Protein AF-A0A3D1BMI8-F1 (afdb_monomer_lite)

Radius of gyration: 27.5 Å; chains: 1; bounding box: 56×38×72 Å

Sequence (243 aa):
MKINVIKISELRNNAMHLVIPFVPPDIMGLFQAGVINYTKKLQEWFNLSLSDRVTPGMMALTYDIDPSELSLENPRISKRLPTETIKWIKEFQKDINATKTQLRQGETSQFHIPITFNLAFVRNPKKADIVLSAGGEAAESGIIIEVPKDPDKTHPNRQKEVIERFNKRMEGKVSINPYDCLVIKKIYKVDKRAEWFYQSKIAGHSPQYSDEYIDWLVQQASKNNKFFNKARRKYKEAQSGQK

Secondary structure (DSSP, 8-state):
-HHHHHHHHHHHHHHHHHT--S--HHHHHHHHHHHHHHHHHHHHHH---GGGTS-HHHHS---SS-GGGGSTTSHHHHTTS-HHHHHHHHHHHHHHHHHHHHS-HHHHHHH-----------SSGGG-SS----S-SS------------HHHHS-EEHHHHHHHHHHHTTTSS---HHHHHHHHHHHTGGG-TTTEE--SSTTPPPEE-HHHHHHHHHHHHH-TTHHHHHHHHHHHHHHTT-

pLDDT: mean 74.22, std 18.91, range [25.64, 93.44]

Structure (mmCIF, N/CA/C/O backbone):
data_AF-A0A3D1BMI8-F1
#
_entry.id   AF-A0A3D1BMI8-F1
#
loop_
_atom_site.group_PDB
_atom_site.id
_atom_site.type_symbol
_atom_site.label_atom_id
_atom_site.label_alt_id
_atom_site.label_comp_id
_atom_site.label_asym_id
_atom_site.label_entity_id
_atom_site.label_seq_id
_atom_site.pdbx_PDB_ins_code
_atom_site.Cartn_x
_atom_site.Cartn_y
_atom_site.Cartn_z
_atom_site.occupancy
_atom_site.B_iso_or_equiv
_atom_site.auth_seq_id
_atom_site.auth_comp_id
_atom_site.auth_asym_id
_atom_site.auth_atom_id
_atom_site.pdbx_PDB_model_num
ATOM 1 N N . MET A 1 1 ? -1.716 3.292 -27.885 1.00 68.06 1 MET A N 1
ATOM 2 C CA . MET A 1 1 ? -1.447 1.844 -27.677 1.00 68.06 1 MET A CA 1
ATOM 3 C C . MET A 1 1 ? -0.269 1.283 -28.497 1.00 68.06 1 MET A C 1
ATOM 5 O O . MET A 1 1 ? 0.632 0.719 -27.898 1.00 68.06 1 MET A O 1
ATOM 9 N N . LYS A 1 2 ? -0.214 1.432 -29.837 1.00 85.62 2 LYS A N 1
ATOM 10 C CA . LYS A 1 2 ? 0.860 0.847 -30.689 1.00 85.62 2 LYS A CA 1
ATOM 11 C C . LYS A 1 2 ? 2.288 1.206 -30.239 1.00 85.62 2 LYS A C 1
ATOM 13 O O . LYS A 1 2 ? 3.155 0.342 -30.197 1.00 85.62 2 LYS A O 1
ATOM 18 N N . ILE A 1 3 ? 2.506 2.464 -29.858 1.00 88.00 3 ILE A N 1
ATOM 19 C CA . ILE A 1 3 ? 3.815 2.975 -29.420 1.00 88.00 3 ILE A CA 1
ATOM 20 C C . ILE A 1 3 ? 4.290 2.280 -28.130 1.00 88.00 3 ILE A C 1
ATOM 22 O O . ILE A 1 3 ? 5.467 1.960 -28.012 1.00 88.00 3 ILE A O 1
ATOM 26 N N . ASN A 1 4 ? 3.376 1.971 -27.200 1.00 91.00 4 ASN A N 1
ATOM 27 C CA . ASN A 1 4 ? 3.696 1.250 -25.963 1.00 91.00 4 ASN A CA 1
ATOM 28 C C . ASN A 1 4 ? 4.273 -0.143 -26.258 1.00 91.00 4 ASN A C 1
ATOM 30 O O . ASN A 1 4 ? 5.359 -0.470 -25.791 1.00 91.00 4 ASN A O 1
ATOM 34 N N . VAL A 1 5 ? 3.594 -0.923 -27.104 1.00 90.38 5 VAL A N 1
ATOM 35 C CA . VAL A 1 5 ? 4.033 -2.276 -27.487 1.00 90.38 5 VAL A CA 1
ATOM 36 C C . VAL A 1 5 ? 5.390 -2.247 -28.193 1.00 90.38 5 VAL A C 1
ATOM 38 O O . VAL A 1 5 ? 6.248 -3.080 -27.908 1.00 90.38 5 VAL A O 1
ATOM 41 N N . ILE A 1 6 ? 5.611 -1.266 -29.075 1.00 92.56 6 ILE A N 1
ATOM 42 C CA . ILE A 1 6 ? 6.898 -1.086 -29.764 1.00 92.56 6 ILE A CA 1
ATOM 43 C C . ILE A 1 6 ? 8.017 -0.823 -28.752 1.00 92.56 6 ILE A C 1
ATOM 45 O O . ILE A 1 6 ? 9.045 -1.493 -28.811 1.00 92.56 6 ILE A O 1
ATOM 49 N N . LYS A 1 7 ? 7.809 0.085 -27.791 1.00 91.44 7 LYS A N 1
ATOM 50 C CA . LYS A 1 7 ? 8.825 0.418 -26.782 1.00 91.44 7 LYS A CA 1
ATOM 51 C C . LYS A 1 7 ? 9.102 -0.727 -25.810 1.00 91.44 7 LYS A C 1
ATOM 53 O O . LYS A 1 7 ? 10.259 -0.978 -25.486 1.00 91.44 7 LYS A O 1
ATOM 58 N N . ILE A 1 8 ? 8.080 -1.485 -25.414 1.00 90.56 8 ILE A N 1
ATOM 59 C CA . ILE A 1 8 ? 8.267 -2.711 -24.621 1.00 90.56 8 ILE A CA 1
ATOM 60 C C . ILE A 1 8 ? 9.065 -3.757 -25.417 1.00 90.56 8 ILE A C 1
ATOM 62 O O . ILE A 1 8 ? 9.955 -4.404 -24.868 1.00 90.56 8 ILE A O 1
ATOM 66 N N . SER A 1 9 ? 8.790 -3.913 -26.716 1.00 90.69 9 SER A N 1
ATOM 67 C CA . SER A 1 9 ? 9.538 -4.840 -27.575 1.00 90.69 9 SER A CA 1
ATOM 68 C C . SER A 1 9 ? 10.996 -4.412 -27.765 1.00 90.69 9 SER A C 1
ATOM 70 O O . SER A 1 9 ? 11.881 -5.266 -27.763 1.00 90.69 9 SER A O 1
ATOM 72 N N . GLU A 1 10 ? 11.252 -3.114 -27.932 1.00 91.38 10 GLU A N 1
ATOM 73 C CA . GLU A 1 10 ? 12.599 -2.542 -28.023 1.00 91.38 10 GLU A CA 1
ATOM 74 C C . GLU A 1 10 ? 13.396 -2.821 -26.744 1.00 91.38 10 GLU A C 1
ATOM 76 O O . GLU A 1 10 ? 14.512 -3.339 -26.811 1.00 91.38 10 GLU A O 1
ATOM 81 N N . LEU A 1 11 ? 12.793 -2.571 -25.580 1.00 90.25 11 LEU A N 1
ATOM 82 C CA . LEU A 1 11 ? 13.388 -2.895 -24.289 1.00 90.25 11 LEU A CA 1
ATOM 83 C C . LEU A 1 11 ? 13.681 -4.386 -24.148 1.00 90.25 11 LEU A C 1
ATOM 85 O O . LEU A 1 11 ? 14.787 -4.743 -23.765 1.00 90.25 11 LEU A O 1
ATOM 89 N N . ARG A 1 12 ? 12.724 -5.263 -24.472 1.00 89.25 12 ARG A N 1
ATOM 90 C CA . ARG A 1 12 ? 12.906 -6.720 -24.379 1.00 89.25 12 ARG A CA 1
ATOM 91 C C . ARG A 1 12 ? 14.101 -7.190 -25.207 1.00 89.25 12 ARG A C 1
ATOM 93 O O . ARG A 1 12 ? 14.908 -7.977 -24.722 1.00 89.25 12 ARG A O 1
ATOM 100 N N . ASN A 1 13 ? 14.205 -6.718 -26.449 1.00 88.19 13 ASN A N 1
ATOM 101 C CA . ASN A 1 13 ? 15.287 -7.112 -27.346 1.00 88.19 13 ASN A CA 1
ATOM 102 C C . ASN A 1 13 ? 16.645 -6.648 -26.791 1.00 88.19 13 ASN A C 1
ATOM 104 O O . ASN A 1 13 ? 17.577 -7.442 -26.707 1.00 88.19 13 ASN A O 1
ATOM 108 N N . ASN A 1 14 ? 16.741 -5.397 -26.333 1.00 86.38 14 ASN A N 1
ATOM 109 C CA . ASN A 1 14 ? 17.985 -4.852 -25.787 1.00 86.38 14 ASN A CA 1
ATOM 110 C C . ASN A 1 14 ? 18.333 -5.405 -24.397 1.00 86.38 14 ASN A C 1
ATOM 112 O O . ASN A 1 14 ? 19.510 -5.550 -24.088 1.00 86.38 14 ASN A O 1
ATOM 116 N N . ALA A 1 15 ? 17.351 -5.780 -23.574 1.00 83.56 15 ALA A N 1
ATOM 117 C CA . ALA A 1 15 ? 17.580 -6.337 -22.241 1.00 83.56 15 ALA A CA 1
ATOM 118 C C . ALA A 1 15 ? 18.348 -7.664 -22.274 1.00 83.56 15 ALA A C 1
ATOM 120 O O . ALA A 1 15 ? 19.160 -7.906 -21.383 1.00 83.56 15 ALA A O 1
ATOM 121 N N . MET A 1 16 ? 18.143 -8.490 -23.310 1.00 77.12 16 MET A N 1
ATOM 122 C CA . MET A 1 16 ? 18.922 -9.718 -23.502 1.00 77.12 16 MET A CA 1
ATOM 123 C C . MET A 1 16 ? 20.377 -9.425 -23.875 1.00 77.12 16 MET A C 1
ATOM 125 O O . MET A 1 16 ? 21.283 -10.066 -23.353 1.00 77.12 16 MET A O 1
ATOM 129 N N . HIS A 1 17 ? 20.608 -8.447 -24.755 1.00 82.38 17 HIS A N 1
ATOM 130 C CA . HIS A 1 17 ? 21.954 -8.085 -25.206 1.00 82.38 17 HIS A CA 1
ATOM 131 C C . HIS A 1 17 ? 22.753 -7.321 -24.141 1.00 82.38 17 HIS A C 1
ATOM 133 O O . HIS A 1 17 ? 23.956 -7.523 -24.011 1.00 82.38 17 HIS A O 1
ATOM 139 N N . LEU A 1 18 ? 22.084 -6.463 -23.369 1.00 83.62 18 LEU A N 1
ATOM 140 C CA . LEU A 1 18 ? 22.692 -5.580 -22.368 1.00 83.62 18 LEU A CA 1
ATOM 141 C C . LEU A 1 18 ? 22.637 -6.137 -20.939 1.00 83.62 18 LEU A C 1
ATOM 143 O O . LEU A 1 18 ? 23.094 -5.462 -20.013 1.00 83.62 18 LEU A O 1
ATOM 147 N N . VAL A 1 19 ? 22.064 -7.335 -20.763 1.00 77.81 19 VAL A N 1
ATOM 148 C CA . VAL A 1 19 ? 21.902 -8.047 -19.484 1.00 77.81 19 VAL A CA 1
ATOM 149 C C . VAL A 1 19 ? 21.343 -7.118 -18.404 1.00 77.81 19 VAL A C 1
ATOM 151 O O . VAL A 1 19 ? 21.959 -6.876 -17.369 1.00 77.81 19 VAL A O 1
ATOM 154 N N . ILE A 1 20 ? 20.174 -6.538 -18.679 1.00 80.00 20 ILE A N 1
ATOM 155 C CA . ILE A 1 20 ? 19.494 -5.622 -17.757 1.00 80.00 20 ILE A CA 1
ATOM 156 C C . ILE A 1 20 ? 18.839 -6.461 -16.641 1.00 80.00 20 ILE A C 1
ATOM 158 O O . ILE A 1 20 ? 17.860 -7.154 -16.918 1.00 80.00 20 ILE A O 1
ATOM 162 N N . PRO A 1 21 ? 19.335 -6.426 -15.386 1.00 74.56 21 PRO A N 1
ATOM 163 C CA . PRO A 1 21 ? 18.879 -7.337 -14.336 1.00 74.56 21 PRO A CA 1
ATOM 164 C C . PRO A 1 21 ? 17.631 -6.836 -13.594 1.00 74.56 21 PRO A C 1
ATOM 166 O O . PRO A 1 21 ? 17.055 -7.570 -12.797 1.00 74.56 21 PRO A O 1
ATOM 169 N N . PHE A 1 22 ? 17.218 -5.588 -13.824 1.00 77.62 22 PHE A N 1
ATOM 170 C CA . PHE A 1 22 ? 16.036 -4.977 -13.220 1.00 77.62 22 PHE A CA 1
ATOM 171 C C . PHE A 1 22 ? 15.449 -3.915 -14.152 1.00 77.62 22 PHE A C 1
ATOM 173 O O . PHE A 1 22 ? 16.136 -3.381 -15.020 1.00 77.62 22 PHE A O 1
ATOM 180 N N . VAL A 1 23 ? 14.183 -3.562 -13.941 1.00 78.06 23 VAL A N 1
ATOM 181 C CA . VAL A 1 23 ? 13.500 -2.520 -14.714 1.00 78.06 23 VAL A CA 1
ATOM 182 C C . VAL A 1 23 ? 13.437 -1.232 -13.883 1.00 78.06 23 VAL A C 1
ATOM 184 O O . VAL A 1 23 ? 12.866 -1.262 -12.799 1.00 78.06 23 VAL A O 1
ATOM 187 N N . PRO A 1 24 ? 14.000 -0.104 -14.351 1.00 79.50 24 PRO A N 1
ATOM 188 C CA . PRO A 1 24 ? 13.854 1.196 -13.695 1.00 79.50 24 PRO A CA 1
ATOM 189 C C . PRO A 1 24 ? 12.390 1.665 -13.574 1.00 79.50 24 PRO A C 1
ATOM 191 O O . PRO A 1 24 ? 11.593 1.376 -14.472 1.00 79.50 24 PRO A O 1
ATOM 194 N N . PRO A 1 25 ? 12.034 2.471 -12.555 1.00 74.06 25 PRO A N 1
ATOM 195 C CA . PRO A 1 25 ? 10.649 2.898 -12.298 1.00 74.06 25 PRO A CA 1
ATOM 196 C C . PRO A 1 25 ? 9.929 3.549 -13.486 1.00 74.06 25 PRO A C 1
ATOM 198 O O . PRO A 1 25 ? 8.790 3.200 -13.789 1.00 74.06 25 PRO A O 1
ATOM 201 N N . ASP A 1 26 ? 10.602 4.442 -14.219 1.00 72.25 26 ASP A N 1
ATOM 202 C CA . ASP A 1 26 ? 10.022 5.116 -15.396 1.00 72.25 26 ASP A CA 1
ATOM 203 C C . ASP A 1 26 ? 9.637 4.142 -16.515 1.00 72.25 26 ASP A C 1
ATOM 205 O O . ASP A 1 26 ? 8.734 4.396 -17.313 1.00 72.25 26 ASP A O 1
ATOM 209 N N . ILE A 1 27 ? 10.349 3.021 -16.588 1.00 83.81 27 ILE A N 1
ATOM 210 C CA . ILE A 1 27 ? 10.133 1.981 -17.586 1.00 83.81 27 ILE A CA 1
ATOM 211 C C . ILE A 1 27 ? 9.013 1.044 -17.124 1.00 83.81 27 ILE A C 1
ATOM 213 O O . ILE A 1 27 ? 8.222 0.581 -17.947 1.00 83.81 27 ILE A O 1
ATOM 217 N N . MET A 1 28 ? 8.869 0.821 -15.813 1.00 80.06 28 MET A N 1
ATOM 218 C CA . MET A 1 28 ? 7.760 0.041 -15.253 1.00 80.06 28 MET A CA 1
ATOM 219 C C . MET A 1 28 ? 6.392 0.618 -15.645 1.00 80.06 28 MET A C 1
ATOM 221 O O . MET A 1 28 ? 5.463 -0.135 -15.941 1.00 80.06 28 MET A O 1
ATOM 225 N N . GLY A 1 29 ? 6.274 1.947 -15.746 1.00 78.75 29 GLY A N 1
ATOM 226 C CA . GLY A 1 29 ? 5.035 2.595 -16.178 1.00 78.75 29 GLY A CA 1
ATOM 227 C C . GLY A 1 29 ? 4.592 2.237 -17.605 1.00 78.75 29 GLY A C 1
ATOM 228 O O . GLY A 1 29 ? 3.396 2.269 -17.912 1.00 78.75 29 GLY A O 1
ATOM 229 N N . LEU A 1 30 ? 5.522 1.830 -18.480 1.00 86.25 30 LEU A N 1
ATOM 230 C CA . LEU A 1 30 ? 5.183 1.278 -19.797 1.00 86.25 30 LEU A CA 1
ATOM 231 C C . LEU A 1 30 ? 4.520 -0.093 -19.665 1.00 86.25 30 LEU A C 1
ATOM 233 O O . LEU A 1 30 ? 3.502 -0.347 -20.307 1.00 86.25 30 LEU A O 1
ATOM 237 N N . PHE A 1 31 ? 5.075 -0.971 -18.833 1.00 87.19 31 PHE A N 1
ATOM 238 C CA . PHE A 1 31 ? 4.532 -2.310 -18.620 1.00 87.19 31 PHE A CA 1
ATOM 239 C C . PHE A 1 31 ? 3.146 -2.260 -17.971 1.00 87.19 31 PHE A C 1
ATOM 241 O O . PHE A 1 31 ? 2.238 -2.946 -18.438 1.00 87.19 31 PHE A O 1
ATOM 248 N N . GLN A 1 32 ? 2.949 -1.378 -16.985 1.00 78.00 32 GLN A N 1
ATOM 249 C CA . GLN A 1 32 ? 1.640 -1.147 -16.367 1.00 78.00 32 GLN A CA 1
ATOM 250 C C . GLN A 1 32 ? 0.594 -0.704 -17.404 1.00 78.00 32 GLN A C 1
ATOM 252 O O . GLN A 1 32 ? -0.518 -1.238 -17.447 1.00 78.00 32 GLN A O 1
ATOM 257 N N . ALA A 1 33 ? 0.959 0.228 -18.294 1.00 81.38 33 ALA A N 1
ATOM 258 C CA . ALA A 1 33 ? 0.105 0.621 -19.415 1.00 81.38 33 ALA A CA 1
ATOM 259 C C . ALA A 1 33 ? -0.175 -0.553 -20.364 1.00 81.38 33 ALA A C 1
ATOM 261 O O . ALA A 1 33 ? -1.303 -0.705 -20.827 1.00 81.38 33 ALA A O 1
ATOM 262 N N . GLY A 1 34 ? 0.817 -1.407 -20.621 1.00 84.94 34 GLY A N 1
ATOM 263 C CA . GLY A 1 34 ? 0.673 -2.614 -21.434 1.00 84.94 34 GLY A CA 1
ATOM 264 C C . GLY A 1 34 ? -0.389 -3.571 -20.891 1.00 84.94 34 GLY A C 1
ATOM 265 O O . GLY A 1 34 ? -1.293 -3.958 -21.633 1.00 84.94 34 GLY A O 1
ATOM 266 N N . VAL A 1 35 ? -0.337 -3.887 -19.593 1.00 82.38 35 VAL A N 1
ATOM 267 C CA . VAL A 1 35 ? -1.320 -4.768 -18.936 1.00 82.38 35 VAL A CA 1
ATOM 268 C C . VAL A 1 35 ? -2.726 -4.167 -18.996 1.00 82.38 35 VAL A C 1
ATOM 270 O O . VAL A 1 35 ? -3.665 -4.841 -19.413 1.00 82.38 35 VAL A O 1
ATOM 273 N N . ILE A 1 36 ? -2.881 -2.882 -18.663 1.00 77.00 36 ILE A N 1
ATOM 274 C CA . ILE A 1 36 ? -4.189 -2.203 -18.687 1.00 77.00 36 ILE A CA 1
ATOM 275 C C . ILE A 1 36 ? -4.749 -2.096 -20.113 1.00 77.00 36 ILE A C 1
ATOM 277 O O . ILE A 1 36 ? -5.952 -2.229 -20.336 1.00 77.00 36 ILE A O 1
ATOM 281 N N . ASN A 1 37 ? -3.896 -1.851 -21.105 1.00 80.56 37 ASN A N 1
ATOM 282 C CA . ASN A 1 37 ? -4.316 -1.836 -22.502 1.00 80.56 37 ASN A CA 1
ATOM 283 C C . ASN A 1 37 ? -4.797 -3.220 -22.949 1.00 80.56 37 ASN A C 1
ATOM 285 O O . ASN A 1 37 ? -5.808 -3.321 -23.645 1.00 80.56 37 ASN A O 1
ATOM 289 N N . TYR A 1 38 ? -4.093 -4.275 -22.536 1.00 85.56 38 TYR A N 1
ATOM 290 C CA . TYR A 1 38 ? -4.470 -5.648 -22.840 1.00 85.56 38 TYR A CA 1
ATOM 291 C C . TYR A 1 38 ? -5.828 -6.010 -22.232 1.00 85.56 38 TYR A C 1
ATOM 293 O O . TYR A 1 38 ? -6.696 -6.490 -22.957 1.00 85.56 38 TYR A O 1
ATOM 301 N N . THR A 1 39 ? -6.062 -5.711 -20.949 1.00 75.56 39 THR A N 1
ATOM 302 C CA . THR A 1 39 ? -7.356 -5.990 -20.301 1.00 75.56 39 THR A CA 1
ATOM 303 C C . THR A 1 39 ? -8.506 -5.241 -20.969 1.00 75.56 39 THR A C 1
ATOM 305 O O . THR A 1 39 ? -9.540 -5.844 -21.253 1.00 75.56 39 THR A O 1
ATOM 308 N N . LYS A 1 40 ? -8.307 -3.961 -21.314 1.00 75.06 40 LYS A N 1
ATOM 309 C CA . LYS A 1 40 ? -9.299 -3.164 -22.054 1.00 75.06 40 LYS A CA 1
ATOM 310 C C . LYS A 1 40 ? -9.632 -3.771 -23.415 1.00 75.06 40 LYS A C 1
ATOM 312 O O . LYS A 1 40 ? -10.805 -3.858 -23.759 1.00 75.06 40 LYS A O 1
ATOM 317 N N . LYS A 1 41 ? -8.628 -4.203 -24.187 1.00 83.56 41 LYS A N 1
ATOM 318 C CA . LYS A 1 41 ? -8.860 -4.820 -25.504 1.00 83.56 41 LYS A CA 1
ATOM 319 C C . LYS A 1 41 ? -9.483 -6.201 -25.418 1.00 83.56 41 LYS A C 1
ATOM 321 O O . LYS A 1 41 ? -10.324 -6.530 -26.245 1.00 83.56 41 LYS A O 1
ATOM 326 N N . LEU A 1 42 ? -9.127 -6.976 -24.401 1.00 80.25 42 LEU A N 1
ATOM 327 C CA . LEU A 1 42 ? -9.732 -8.277 -24.146 1.00 80.25 42 LEU A CA 1
ATOM 328 C C . LEU A 1 42 ? -11.233 -8.135 -23.836 1.00 80.25 42 LEU A C 1
ATOM 330 O O . LEU A 1 42 ? -12.047 -8.878 -24.384 1.00 80.25 42 LEU A O 1
ATOM 334 N N . GLN A 1 43 ? -11.603 -7.115 -23.061 1.00 74.56 43 GLN A N 1
ATOM 335 C CA . GLN A 1 43 ? -13.000 -6.768 -22.812 1.00 74.56 43 GLN A CA 1
ATOM 336 C C . GLN A 1 43 ? -13.702 -6.218 -24.062 1.00 74.56 43 GLN A C 1
ATOM 338 O O . GLN A 1 43 ? -14.802 -6.649 -24.379 1.00 74.56 43 GLN A O 1
ATOM 343 N N . GLU A 1 44 ? -13.079 -5.297 -24.798 1.00 79.38 44 GLU A N 1
ATOM 344 C CA . GLU A 1 44 ? -13.672 -4.679 -25.994 1.00 79.38 44 GLU A CA 1
ATOM 345 C C . GLU A 1 44 ? -13.944 -5.694 -27.114 1.00 79.38 44 GLU A C 1
ATOM 347 O O . GLU A 1 44 ? -14.989 -5.636 -27.755 1.00 79.38 44 GLU A O 1
ATOM 352 N N . TRP A 1 45 ? -13.011 -6.615 -27.367 1.00 92.06 45 TRP A N 1
ATOM 353 C CA . TRP A 1 45 ? -13.090 -7.531 -28.509 1.00 92.06 45 TRP A CA 1
ATOM 354 C C . TRP A 1 45 ? -13.821 -8.829 -28.203 1.00 92.06 45 TRP A C 1
ATOM 356 O O . TRP A 1 45 ? -14.475 -9.380 -29.084 1.00 92.06 45 TRP A O 1
ATOM 366 N N . PHE A 1 46 ? -13.703 -9.328 -26.973 1.00 88.62 46 PHE A N 1
ATOM 367 C CA . PHE A 1 46 ? -14.224 -10.646 -26.608 1.00 88.62 46 PHE A CA 1
ATOM 368 C C . PHE A 1 46 ? -15.293 -10.585 -25.518 1.00 88.62 46 PHE A C 1
ATOM 370 O O . PHE A 1 46 ? -15.833 -11.625 -25.152 1.00 88.62 46 PHE A O 1
ATOM 377 N N . ASN A 1 47 ? -15.602 -9.393 -24.991 1.00 77.75 47 ASN A N 1
ATOM 378 C CA . ASN A 1 47 ? -16.492 -9.202 -23.843 1.00 77.75 47 ASN A CA 1
ATOM 379 C C . ASN A 1 47 ? -16.088 -10.056 -22.626 1.00 77.75 47 ASN A C 1
ATOM 381 O O . ASN A 1 47 ? -16.928 -10.490 -21.841 1.00 77.75 47 ASN A O 1
ATOM 385 N N . LEU A 1 48 ? -14.786 -10.321 -22.493 1.00 74.94 48 LEU A N 1
ATOM 386 C CA . LEU A 1 48 ? -14.207 -11.079 -21.393 1.00 74.94 48 LEU A CA 1
ATOM 387 C C . LEU A 1 48 ? -13.597 -10.112 -20.377 1.00 74.94 48 LEU A C 1
ATOM 389 O O . LEU A 1 48 ? -12.902 -9.165 -20.739 1.00 74.94 48 LEU A O 1
ATOM 393 N N . SER A 1 49 ? -13.829 -10.362 -19.094 1.00 73.94 49 SER A N 1
ATOM 394 C CA . SER A 1 49 ? -13.182 -9.627 -18.011 1.00 73.94 49 SER A CA 1
ATOM 395 C C . SER A 1 49 ? -12.051 -10.482 -17.445 1.00 73.94 49 SER A C 1
ATOM 397 O O . SER A 1 49 ? -12.263 -11.592 -16.961 1.00 73.94 49 SER A O 1
ATOM 399 N N . LEU A 1 50 ? -10.813 -9.976 -17.507 1.00 69.69 50 LEU A N 1
ATOM 400 C CA . LEU A 1 50 ? -9.670 -10.676 -16.905 1.00 69.69 50 LEU A CA 1
ATOM 401 C C . LEU A 1 50 ? -9.783 -10.716 -15.370 1.00 69.69 50 LEU A C 1
ATOM 403 O O . LEU A 1 50 ? -9.284 -11.649 -14.740 1.00 69.69 50 LEU A O 1
ATOM 407 N N . SER A 1 51 ? -10.519 -9.759 -14.798 1.00 66.94 51 SER A N 1
ATOM 408 C CA . SER A 1 51 ? -10.842 -9.679 -13.372 1.00 66.94 51 SER A CA 1
ATOM 409 C C . SER A 1 51 ? -11.644 -10.878 -12.859 1.00 66.94 51 SER A C 1
ATOM 411 O O . SER A 1 51 ? -11.651 -11.129 -11.659 1.00 66.94 51 SER A O 1
ATOM 413 N N . ASP A 1 52 ? -12.287 -11.637 -13.752 1.00 72.88 52 ASP A N 1
ATOM 414 C CA . ASP A 1 52 ? -13.064 -12.829 -13.389 1.00 72.88 52 ASP A CA 1
ATOM 415 C C . ASP A 1 52 ? -12.155 -14.016 -13.027 1.00 72.88 52 ASP A C 1
ATOM 417 O O . ASP A 1 52 ? -12.606 -14.996 -12.438 1.00 72.88 52 ASP A O 1
ATOM 421 N N . ARG A 1 53 ? -10.871 -13.951 -13.409 1.00 74.31 53 ARG A N 1
ATOM 422 C CA . ARG A 1 53 ? -9.881 -15.019 -13.190 1.00 74.31 53 ARG A CA 1
ATOM 423 C C . ARG A 1 53 ? -8.668 -14.569 -12.387 1.00 74.31 53 ARG A C 1
ATOM 425 O O . ARG A 1 53 ? -8.062 -15.395 -11.714 1.00 74.31 53 ARG A O 1
ATOM 432 N N . VAL A 1 54 ? -8.286 -13.299 -12.493 1.00 70.75 54 VAL A N 1
ATOM 433 C CA . VAL A 1 54 ? -7.096 -12.739 -11.847 1.00 70.75 54 VAL A CA 1
ATOM 434 C C . VAL A 1 54 ? -7.499 -11.462 -11.128 1.00 70.75 54 VAL A C 1
ATOM 436 O O . VAL A 1 54 ? -8.101 -10.576 -11.730 1.00 70.75 54 VAL A O 1
ATOM 439 N N . THR A 1 55 ? -7.171 -11.343 -9.843 1.00 66.00 55 THR A N 1
ATOM 440 C CA . THR A 1 55 ? -7.505 -10.136 -9.084 1.00 66.00 55 THR A CA 1
ATOM 441 C C . THR A 1 55 ? -6.731 -8.927 -9.633 1.00 66.00 55 THR A C 1
ATOM 443 O O . THR A 1 55 ? -5.580 -9.061 -10.057 1.00 66.00 55 THR A O 1
ATOM 446 N N . PRO A 1 56 ? -7.311 -7.712 -9.618 1.00 58.19 56 PRO A N 1
ATOM 447 C CA . PRO A 1 56 ? -6.614 -6.502 -10.062 1.00 58.19 56 PRO A CA 1
ATOM 448 C C . PRO A 1 56 ? -5.267 -6.251 -9.376 1.00 58.19 56 PRO A C 1
ATOM 450 O O . PRO A 1 56 ? -4.360 -5.725 -10.015 1.00 58.19 56 PRO A O 1
ATOM 453 N N . GLY A 1 57 ? -5.111 -6.685 -8.120 1.00 62.94 57 GLY A N 1
ATOM 454 C CA . GLY A 1 57 ? -3.841 -6.614 -7.395 1.00 62.94 57 GLY A CA 1
ATOM 455 C C . GLY A 1 57 ? -2.736 -7.469 -8.021 1.00 62.94 57 GLY A C 1
ATOM 456 O O . GLY A 1 57 ? -1.611 -7.001 -8.128 1.00 62.94 57 GLY A O 1
ATOM 457 N N . MET A 1 58 ? -3.060 -8.668 -8.518 1.00 65.25 58 MET A N 1
ATOM 458 C CA . MET A 1 58 ? -2.108 -9.539 -9.224 1.00 65.25 58 MET A CA 1
ATOM 459 C C . MET A 1 58 ? -1.783 -9.056 -10.647 1.00 65.25 58 MET A C 1
ATOM 461 O O . MET A 1 58 ? -0.778 -9.463 -11.225 1.00 65.25 58 MET A O 1
ATOM 465 N N . MET A 1 59 ? -2.637 -8.213 -11.237 1.00 65.69 59 MET A N 1
ATOM 466 C CA . MET A 1 59 ? -2.395 -7.596 -12.549 1.00 65.69 59 MET A CA 1
ATOM 467 C C . MET A 1 59 ? -1.546 -6.322 -12.452 1.00 65.69 59 MET A C 1
ATOM 469 O O . MET A 1 59 ? -0.940 -5.909 -13.442 1.00 65.69 59 MET A O 1
ATOM 473 N N . ALA A 1 60 ? -1.518 -5.678 -11.284 1.00 66.56 60 ALA A N 1
ATOM 474 C CA . ALA A 1 60 ? -0.659 -4.534 -11.028 1.00 66.56 60 ALA A CA 1
ATOM 475 C C . ALA A 1 60 ? 0.780 -4.997 -10.777 1.00 66.56 60 ALA A C 1
ATOM 477 O O . ALA A 1 60 ? 1.018 -6.008 -10.121 1.00 66.56 60 ALA A O 1
ATOM 478 N N . LEU A 1 61 ? 1.756 -4.242 -11.282 1.00 67.38 61 LEU A N 1
ATOM 479 C CA . LEU A 1 61 ? 3.158 -4.500 -10.968 1.00 67.38 61 LEU A CA 1
ATOM 480 C C . LEU A 1 61 ? 3.427 -4.188 -9.491 1.00 67.38 61 LEU A C 1
ATOM 482 O O . LEU A 1 61 ? 3.522 -3.024 -9.098 1.00 67.38 61 LEU A O 1
ATOM 486 N N . THR A 1 62 ? 3.552 -5.237 -8.682 1.00 59.62 62 THR A N 1
ATOM 487 C CA . THR A 1 62 ? 3.927 -5.162 -7.267 1.00 59.62 62 THR A CA 1
ATOM 488 C C . THR A 1 62 ? 5.402 -5.504 -7.087 1.00 59.62 62 THR A C 1
ATOM 490 O O . THR A 1 62 ? 5.885 -6.481 -7.658 1.00 59.62 62 THR A O 1
ATOM 493 N N . TYR A 1 63 ? 6.104 -4.731 -6.260 1.00 60.88 63 TYR A N 1
ATOM 494 C CA . TYR A 1 63 ? 7.485 -5.001 -5.867 1.00 60.88 63 TYR A CA 1
ATOM 495 C C . TYR A 1 63 ? 7.604 -4.968 -4.345 1.00 60.88 63 TYR A C 1
ATOM 497 O O . TYR A 1 63 ? 6.999 -4.119 -3.695 1.00 60.88 63 TYR A O 1
ATOM 505 N N . ASP A 1 64 ? 8.427 -5.863 -3.800 1.00 53.94 64 ASP A N 1
ATOM 506 C CA . ASP A 1 64 ? 8.729 -5.928 -2.362 1.00 53.94 64 ASP A CA 1
ATOM 507 C C . ASP A 1 64 ? 9.732 -4.846 -1.915 1.00 53.94 64 ASP A C 1
ATOM 509 O O . ASP A 1 64 ? 10.019 -4.700 -0.729 1.00 53.94 64 ASP A O 1
ATOM 513 N N . ILE A 1 65 ? 10.293 -4.106 -2.875 1.00 60.50 65 ILE A N 1
ATOM 514 C CA . ILE A 1 65 ? 11.355 -3.114 -2.696 1.00 60.50 65 ILE A CA 1
ATOM 515 C C . ILE A 1 65 ? 10.835 -1.768 -3.198 1.00 60.50 65 ILE A C 1
ATOM 517 O O . ILE A 1 65 ? 10.142 -1.714 -4.217 1.00 60.50 65 ILE A O 1
ATOM 521 N N . ASP A 1 66 ? 11.193 -0.685 -2.506 1.00 65.31 66 ASP A N 1
ATOM 522 C CA . ASP A 1 66 ? 10.900 0.673 -2.961 1.00 65.31 66 ASP A CA 1
ATOM 523 C C . ASP A 1 66 ? 11.462 0.880 -4.388 1.00 65.31 66 ASP A C 1
ATOM 525 O O . ASP A 1 66 ? 12.669 0.720 -4.603 1.00 65.31 66 ASP A O 1
ATOM 529 N N . PRO A 1 67 ? 10.624 1.235 -5.386 1.00 64.19 67 PRO A N 1
ATOM 530 C CA . PRO A 1 67 ? 11.070 1.452 -6.761 1.00 64.19 67 PRO A CA 1
ATOM 531 C C . PRO A 1 67 ? 12.211 2.468 -6.883 1.00 64.19 67 PRO A C 1
ATOM 533 O O . PRO A 1 67 ? 13.036 2.352 -7.789 1.00 64.19 67 PRO A O 1
ATOM 536 N N . SER A 1 68 ? 12.305 3.444 -5.975 1.00 67.00 68 SER A N 1
ATOM 537 C CA . SER A 1 68 ? 13.408 4.411 -5.963 1.00 67.00 68 SER A CA 1
ATOM 538 C C . SER A 1 68 ? 14.778 3.743 -5.780 1.00 67.00 68 SER A C 1
ATOM 540 O O . SER A 1 68 ? 15.773 4.225 -6.324 1.00 67.00 68 SER A O 1
ATOM 542 N N . GLU A 1 69 ? 14.842 2.577 -5.128 1.00 69.38 69 GLU A N 1
ATOM 543 C CA . GLU A 1 69 ? 16.077 1.802 -4.990 1.00 69.38 69 GLU A CA 1
ATOM 544 C C . GLU A 1 69 ? 16.557 1.199 -6.314 1.00 69.38 69 GLU A C 1
ATOM 546 O O . GLU A 1 69 ? 17.757 0.962 -6.467 1.00 69.38 69 GLU A O 1
ATOM 551 N N . LEU A 1 70 ? 15.646 1.000 -7.271 1.00 71.25 70 LEU A N 1
ATOM 552 C CA . LEU A 1 70 ? 15.909 0.506 -8.627 1.00 71.25 70 LEU A CA 1
ATOM 553 C C . LEU A 1 70 ? 16.238 1.640 -9.611 1.00 71.25 70 LEU A C 1
ATOM 555 O O . LEU A 1 70 ? 16.397 1.405 -10.810 1.00 71.25 70 LEU A O 1
ATOM 559 N N . SER A 1 71 ? 16.341 2.880 -9.130 1.00 75.69 71 SER A N 1
ATOM 560 C CA . SER A 1 71 ? 16.781 4.008 -9.945 1.00 75.69 71 SER A CA 1
ATOM 561 C C . SER A 1 71 ? 18.277 3.918 -10.256 1.00 75.69 71 SER A C 1
ATOM 563 O O . SER A 1 71 ? 19.095 3.539 -9.414 1.00 75.69 71 SER A O 1
ATOM 565 N N . LEU A 1 72 ? 18.663 4.360 -11.456 1.00 74.44 72 LEU A N 1
ATOM 566 C CA . LEU A 1 72 ? 20.072 4.556 -11.817 1.00 74.44 72 LEU A CA 1
ATOM 567 C C . LEU A 1 72 ? 20.768 5.632 -10.969 1.00 74.44 72 LEU A C 1
ATOM 569 O O . LEU A 1 72 ? 21.998 5.706 -10.965 1.00 74.44 72 LEU A O 1
ATOM 573 N N . GLU A 1 73 ? 19.999 6.458 -10.261 1.00 74.56 73 GLU A N 1
ATOM 574 C CA . GLU A 1 73 ? 20.506 7.437 -9.296 1.00 74.56 73 GLU A CA 1
ATOM 575 C C . GLU A 1 73 ? 21.106 6.762 -8.056 1.00 74.56 73 GLU A C 1
ATOM 577 O O . GLU A 1 73 ? 21.957 7.346 -7.387 1.00 74.56 73 GLU A O 1
ATOM 582 N N . ASN A 1 74 ? 20.732 5.507 -7.777 1.00 77.56 74 ASN A N 1
ATOM 583 C CA . ASN A 1 74 ? 21.297 4.730 -6.685 1.00 77.56 74 ASN A CA 1
ATOM 584 C C . ASN A 1 74 ? 22.735 4.271 -7.022 1.00 77.56 74 ASN A C 1
ATOM 586 O O . ASN A 1 74 ? 22.933 3.453 -7.931 1.00 77.56 74 ASN A O 1
ATOM 590 N N . PRO A 1 75 ? 23.762 4.693 -6.254 1.00 72.69 75 PRO A N 1
ATOM 591 C CA . PRO A 1 75 ? 25.154 4.310 -6.501 1.00 72.69 75 PRO A CA 1
ATOM 592 C C . PRO A 1 75 ? 25.418 2.799 -6.430 1.00 72.69 75 PRO A C 1
ATOM 594 O O . PRO A 1 75 ? 26.397 2.311 -6.994 1.00 72.69 75 PRO A O 1
ATOM 597 N N . ARG A 1 76 ? 24.576 2.037 -5.718 1.00 76.94 76 ARG A N 1
ATOM 598 C CA . ARG A 1 76 ? 24.706 0.573 -5.616 1.00 76.94 76 ARG A CA 1
ATOM 599 C C . ARG A 1 76 ? 24.335 -0.126 -6.919 1.00 76.94 76 ARG A C 1
ATOM 601 O O . ARG A 1 76 ? 24.924 -1.153 -7.246 1.00 76.94 76 ARG A O 1
ATOM 608 N N . ILE A 1 77 ? 23.371 0.436 -7.638 1.00 77.25 77 ILE A N 1
ATOM 609 C CA . ILE A 1 77 ? 22.859 -0.084 -8.899 1.00 77.25 77 ILE A CA 1
ATOM 610 C C . ILE A 1 77 ? 23.795 0.291 -10.044 1.00 77.25 77 ILE A C 1
ATOM 612 O O . ILE A 1 77 ? 24.222 -0.578 -10.802 1.00 77.25 77 ILE A O 1
ATOM 616 N N . SER A 1 78 ? 24.197 1.562 -10.119 1.00 73.50 78 SER A N 1
ATOM 617 C CA . SER A 1 78 ? 25.093 2.041 -11.177 1.00 73.50 78 SER A CA 1
ATOM 618 C C . SER A 1 78 ? 26.468 1.365 -11.156 1.00 73.50 78 SER A C 1
ATOM 620 O O . SER A 1 78 ? 27.048 1.146 -12.210 1.00 73.50 78 SER A O 1
ATOM 622 N N . LYS A 1 79 ? 26.974 0.945 -9.988 1.00 79.44 79 LYS A N 1
ATOM 623 C CA . LYS A 1 79 ? 28.239 0.192 -9.887 1.00 79.44 79 LYS A CA 1
ATOM 624 C C . LYS A 1 79 ? 28.166 -1.259 -10.371 1.00 79.44 79 LYS A C 1
ATOM 626 O O . LYS A 1 79 ? 29.207 -1.849 -10.636 1.00 79.44 79 LYS A O 1
ATOM 631 N N . ARG A 1 80 ? 26.973 -1.857 -10.430 1.00 81.94 80 ARG A N 1
ATOM 632 C CA . ARG A 1 80 ? 26.776 -3.269 -10.814 1.00 81.94 80 ARG A CA 1
ATOM 633 C C . ARG A 1 80 ? 26.511 -3.452 -12.306 1.00 81.94 80 ARG A C 1
ATOM 635 O O . ARG A 1 80 ? 26.448 -4.587 -12.766 1.00 81.94 80 ARG A O 1
ATOM 642 N N . LEU A 1 81 ? 26.325 -2.358 -13.040 1.00 83.00 81 LEU A N 1
ATOM 643 C CA . LEU A 1 81 ? 25.953 -2.380 -14.447 1.00 83.00 81 LEU A CA 1
ATOM 644 C C . LEU A 1 81 ? 27.131 -2.003 -15.351 1.00 83.00 81 LEU A C 1
ATOM 646 O O . LEU A 1 81 ? 27.904 -1.107 -15.003 1.00 83.00 81 LEU A O 1
ATOM 650 N N . PRO A 1 82 ? 27.238 -2.616 -16.542 1.00 87.19 82 PRO A N 1
ATOM 651 C CA . PRO A 1 82 ? 28.141 -2.142 -17.581 1.00 87.19 82 PRO A CA 1
ATOM 652 C C . PRO A 1 82 ? 27.821 -0.699 -17.992 1.00 87.19 82 PRO A C 1
ATOM 654 O O . PRO A 1 82 ? 26.656 -0.295 -18.053 1.00 87.19 82 PRO A O 1
ATOM 657 N N . THR A 1 83 ? 28.851 0.072 -18.346 1.00 86.25 83 THR A N 1
ATOM 658 C CA . THR A 1 83 ? 28.707 1.470 -18.789 1.00 86.25 83 THR A CA 1
ATOM 659 C C . THR A 1 83 ? 27.785 1.604 -20.007 1.00 86.25 83 THR A C 1
ATOM 661 O O . THR A 1 83 ? 26.967 2.521 -20.058 1.00 86.25 83 THR A O 1
ATOM 664 N N . GLU A 1 84 ? 27.879 0.660 -20.949 1.00 86.56 84 GLU A N 1
ATOM 665 C CA . GLU A 1 84 ? 27.003 0.533 -22.125 1.00 86.56 84 GLU A CA 1
ATOM 666 C C . GLU A 1 84 ? 25.523 0.449 -21.716 1.00 86.56 84 GLU A C 1
ATOM 668 O O . GLU A 1 84 ? 24.691 1.222 -22.192 1.00 86.56 84 GLU A O 1
ATOM 673 N N . THR A 1 85 ? 25.204 -0.422 -20.753 1.00 86.25 85 THR A N 1
ATOM 674 C CA . THR A 1 85 ? 23.846 -0.625 -20.234 1.00 86.25 85 THR A CA 1
ATOM 675 C C . THR A 1 85 ? 23.304 0.636 -19.563 1.00 86.25 85 THR A C 1
ATOM 677 O O . THR A 1 85 ? 22.167 1.031 -19.810 1.00 86.25 85 THR A O 1
ATOM 680 N N . ILE A 1 86 ? 24.119 1.317 -18.750 1.00 86.44 86 ILE A N 1
ATOM 681 C CA . ILE A 1 86 ? 23.722 2.571 -18.086 1.00 86.44 86 ILE A CA 1
ATOM 682 C C . ILE A 1 86 ? 23.428 3.658 -19.120 1.00 86.44 86 ILE A C 1
ATOM 684 O O . ILE A 1 86 ? 22.437 4.380 -18.993 1.00 86.44 86 ILE A O 1
ATOM 688 N N . LYS A 1 87 ? 24.291 3.789 -20.134 1.00 89.75 87 LYS A N 1
ATOM 689 C CA . LYS A 1 87 ? 24.123 4.766 -21.211 1.00 89.75 87 LYS A CA 1
ATOM 690 C C . LYS A 1 87 ? 22.824 4.510 -21.970 1.00 89.75 87 LYS A C 1
ATOM 692 O O . LYS A 1 87 ? 22.014 5.426 -22.094 1.00 89.75 87 LYS A O 1
ATOM 697 N N . TRP A 1 88 ? 22.596 3.265 -22.383 1.00 90.69 88 TRP A N 1
ATOM 698 C CA . TRP A 1 88 ? 21.391 2.879 -23.109 1.00 90.69 88 TRP A CA 1
ATOM 699 C C . TRP A 1 88 ? 20.119 3.121 -22.289 1.00 90.69 88 TRP A C 1
ATOM 701 O O . T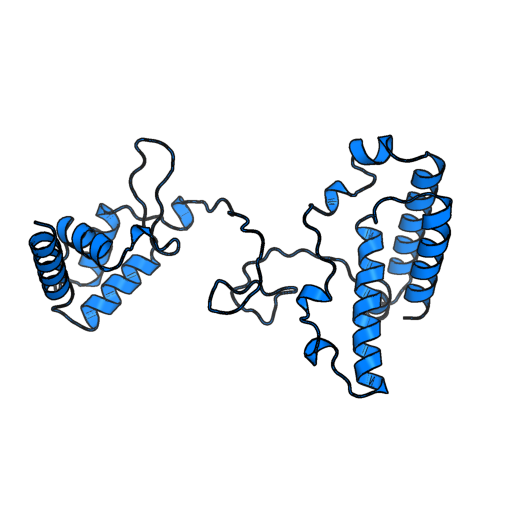RP A 1 88 ? 19.178 3.728 -22.790 1.00 90.69 88 TRP A O 1
ATOM 711 N N . ILE A 1 89 ? 20.093 2.737 -21.004 1.00 87.62 89 ILE A N 1
ATOM 712 C CA . ILE A 1 89 ? 18.924 2.975 -20.140 1.00 87.62 89 ILE A CA 1
ATOM 713 C C . ILE A 1 89 ? 18.637 4.478 -20.011 1.00 87.62 89 ILE A C 1
ATOM 715 O O . ILE A 1 89 ? 17.478 4.877 -20.095 1.00 87.62 89 ILE A O 1
ATOM 719 N N . LYS A 1 90 ? 19.662 5.325 -19.847 1.00 88.31 90 LYS A N 1
ATOM 720 C CA . LYS A 1 90 ? 19.480 6.787 -19.782 1.00 88.31 90 LYS A CA 1
ATOM 721 C C . LYS A 1 90 ? 18.915 7.358 -21.082 1.00 88.31 90 LYS A C 1
ATOM 723 O O . LYS A 1 90 ? 18.029 8.213 -21.044 1.00 88.31 90 LYS A O 1
ATOM 728 N N . GLU A 1 91 ? 19.420 6.899 -22.225 1.00 90.56 91 GLU A N 1
ATOM 729 C CA . GLU A 1 91 ? 18.910 7.287 -23.545 1.00 90.56 91 GLU A CA 1
ATOM 730 C C . GLU A 1 91 ? 17.451 6.851 -23.714 1.00 90.56 91 GLU A C 1
ATOM 732 O O . GLU A 1 91 ? 16.606 7.657 -24.105 1.00 90.56 91 GLU A O 1
ATOM 737 N N . PHE A 1 92 ? 17.131 5.624 -23.308 1.00 90.00 92 PHE A N 1
ATOM 738 C CA . PHE A 1 92 ? 15.781 5.079 -23.348 1.00 90.00 92 PHE A CA 1
ATOM 739 C C . PHE A 1 92 ? 14.816 5.827 -22.410 1.00 90.00 92 PHE A C 1
ATOM 741 O O . PHE A 1 92 ? 13.704 6.167 -22.809 1.00 90.00 92 PHE A O 1
ATOM 748 N N . GLN A 1 93 ? 15.234 6.183 -21.189 1.00 87.00 93 GLN A N 1
ATOM 749 C CA . GLN A 1 93 ? 14.441 7.023 -20.277 1.00 87.00 93 GLN A CA 1
ATOM 750 C C . GLN A 1 93 ? 14.164 8.407 -20.873 1.00 87.00 93 GLN A C 1
ATOM 752 O O . GLN A 1 93 ? 13.041 8.913 -20.790 1.00 87.00 93 GLN A O 1
ATOM 757 N N . LYS A 1 94 ? 15.173 9.023 -21.499 1.00 87.00 94 LYS A N 1
ATOM 758 C CA . LYS A 1 94 ? 15.019 10.316 -22.173 1.00 87.00 94 LYS A CA 1
ATOM 759 C C . LYS A 1 94 ? 14.018 10.226 -23.325 1.00 87.00 94 LYS A C 1
ATOM 761 O O . LYS A 1 94 ? 13.173 11.109 -23.453 1.00 87.00 94 LYS A O 1
ATOM 766 N N . ASP A 1 95 ? 14.081 9.161 -24.115 1.00 89.44 95 ASP A N 1
ATOM 767 C CA . ASP A 1 95 ? 13.154 8.900 -25.217 1.00 89.44 95 ASP A CA 1
ATOM 768 C C . ASP A 1 95 ? 11.708 8.671 -24.736 1.00 89.44 95 ASP A C 1
ATOM 770 O O . ASP A 1 95 ? 10.767 9.271 -25.265 1.00 89.44 95 ASP A O 1
ATOM 774 N N . ILE A 1 96 ? 11.515 7.902 -23.658 1.00 86.25 96 ILE A N 1
ATOM 775 C CA . ILE A 1 96 ? 10.202 7.743 -23.011 1.00 86.25 96 ILE A CA 1
ATOM 776 C C . ILE A 1 96 ? 9.666 9.098 -22.545 1.00 86.25 96 ILE A C 1
ATOM 778 O O . ILE A 1 96 ? 8.501 9.413 -22.784 1.00 86.25 96 ILE A O 1
ATOM 782 N N . ASN A 1 97 ? 10.493 9.909 -21.882 1.00 84.31 97 ASN A N 1
ATOM 783 C CA . ASN A 1 97 ? 10.090 11.229 -21.395 1.00 84.31 97 ASN A CA 1
ATOM 784 C C . ASN A 1 97 ? 9.709 12.170 -22.543 1.00 84.31 97 ASN A C 1
ATOM 786 O O . ASN A 1 97 ? 8.654 12.797 -22.477 1.00 84.31 97 ASN A O 1
ATOM 790 N N . ALA A 1 98 ? 10.496 12.202 -23.620 1.00 84.44 98 ALA A N 1
ATOM 791 C CA . ALA A 1 98 ? 10.172 12.973 -24.816 1.00 84.44 98 ALA A CA 1
ATOM 792 C C . ALA A 1 98 ? 8.839 12.522 -25.435 1.00 84.44 98 ALA A C 1
ATOM 794 O O . ALA A 1 98 ? 7.971 13.351 -25.711 1.00 84.44 98 ALA A O 1
ATOM 795 N N . THR A 1 99 ? 8.634 11.208 -25.564 1.00 84.50 99 THR A N 1
ATOM 796 C CA . THR A 1 99 ? 7.387 10.632 -26.083 1.00 84.50 99 THR A CA 1
ATOM 797 C C . THR A 1 99 ? 6.193 10.995 -25.192 1.00 84.50 99 THR A C 1
ATOM 799 O O . THR A 1 99 ? 5.142 11.382 -25.699 1.00 84.50 99 THR A O 1
ATOM 802 N N . LYS A 1 100 ? 6.340 10.948 -23.858 1.00 76.31 100 LYS A N 1
ATOM 803 C CA . LYS A 1 100 ? 5.285 11.353 -22.909 1.00 76.31 100 LYS A CA 1
ATOM 804 C C . LYS A 1 100 ? 4.853 12.806 -23.114 1.00 76.31 100 LYS A C 1
ATOM 806 O O . LYS A 1 100 ? 3.655 13.070 -23.087 1.00 76.31 100 LYS A O 1
ATOM 811 N N . THR A 1 101 ? 5.802 13.720 -23.322 1.00 74.94 101 THR A N 1
ATOM 812 C CA . THR A 1 101 ? 5.534 15.156 -23.522 1.00 74.94 101 THR A CA 1
ATOM 813 C C . THR A 1 101 ? 4.902 15.462 -24.882 1.00 74.94 101 THR A C 1
ATOM 815 O O . THR A 1 101 ? 4.144 16.419 -24.998 1.00 74.94 101 THR A O 1
ATOM 818 N N . GLN A 1 102 ? 5.195 14.661 -25.910 1.00 77.88 102 GLN A N 1
ATOM 819 C CA . GLN A 1 102 ? 4.643 14.834 -27.259 1.00 77.88 102 GLN A CA 1
ATOM 820 C C . GLN A 1 102 ? 3.207 14.307 -27.404 1.00 77.88 102 GLN A C 1
ATOM 822 O O . GLN A 1 102 ? 2.470 14.758 -28.281 1.00 77.88 102 GLN A O 1
ATOM 827 N N . LEU A 1 103 ? 2.801 13.351 -26.567 1.00 73.25 103 LEU A N 1
ATOM 828 C CA . LEU A 1 103 ? 1.467 12.754 -26.608 1.00 73.25 103 LEU A CA 1
ATOM 829 C C . LEU A 1 103 ? 0.413 13.656 -25.952 1.00 73.25 103 LEU A C 1
ATOM 831 O O . LEU A 1 103 ? 0.666 14.335 -24.957 1.00 73.25 103 LEU A O 1
ATOM 835 N N . ARG A 1 104 ? -0.816 13.617 -26.478 1.00 68.50 104 ARG A N 1
ATOM 836 C CA . ARG A 1 104 ? -1.970 14.283 -25.849 1.00 68.50 104 ARG A CA 1
ATOM 837 C C . ARG A 1 104 ? -2.278 13.623 -24.500 1.00 68.50 104 ARG A C 1
ATOM 839 O O . ARG A 1 104 ? -2.147 12.409 -24.381 1.00 68.50 104 ARG A O 1
ATOM 846 N N . GLN A 1 105 ? -2.797 14.379 -23.524 1.00 52.66 105 GLN A N 1
ATOM 847 C CA . GLN A 1 105 ? -3.066 13.888 -22.154 1.00 52.66 105 GLN A CA 1
ATOM 848 C C . GLN A 1 105 ? -3.839 12.548 -22.094 1.00 52.66 105 GLN A C 1
ATOM 850 O O . GLN A 1 105 ? -3.545 11.702 -21.252 1.00 52.66 105 GLN A O 1
ATOM 855 N N . GLY A 1 106 ? -4.790 12.308 -23.007 1.00 52.91 106 GLY A N 1
ATOM 856 C CA . GLY A 1 106 ? -5.519 11.032 -23.092 1.00 52.91 106 GLY A CA 1
ATOM 857 C C . GLY A 1 106 ? -4.713 9.866 -23.689 1.00 52.91 106 GLY A C 1
ATOM 858 O O . GLY A 1 106 ? -4.904 8.714 -23.302 1.00 52.91 106 GLY A O 1
ATOM 859 N N . GLU A 1 107 ? -3.774 10.146 -24.591 1.00 61.53 107 GLU A N 1
ATOM 860 C CA . GLU A 1 107 ? -2.906 9.155 -25.243 1.00 61.53 107 GLU A CA 1
ATOM 861 C C . GLU A 1 107 ? -1.715 8.771 -24.365 1.00 61.53 107 GLU A C 1
ATOM 863 O O . GLU A 1 107 ? -1.253 7.629 -24.427 1.00 61.53 107 GLU A O 1
ATOM 868 N N . THR A 1 108 ? -1.276 9.682 -23.489 1.00 63.47 108 THR A N 1
ATOM 869 C CA . THR A 1 108 ? -0.256 9.416 -22.470 1.00 63.47 108 THR A CA 1
ATOM 870 C C . THR A 1 108 ? -0.651 8.218 -21.610 1.00 63.47 108 THR A C 1
ATOM 872 O O . THR A 1 108 ? 0.170 7.332 -21.415 1.00 63.47 108 THR A O 1
ATOM 875 N N . SER A 1 109 ? -1.922 8.105 -21.203 1.00 64.12 109 SER A N 1
ATOM 876 C CA . SER A 1 109 ? -2.418 6.971 -20.401 1.00 64.12 109 SER A CA 1
ATOM 877 C C . SER A 1 109 ? -2.349 5.614 -21.119 1.00 64.12 109 SER A C 1
ATOM 879 O O . SER A 1 109 ? -2.217 4.576 -20.482 1.00 64.12 109 SER A O 1
ATOM 881 N N . GLN A 1 110 ? -2.403 5.603 -22.455 1.00 72.94 110 GLN A N 1
ATOM 882 C CA . GLN A 1 110 ? -2.232 4.380 -23.246 1.00 72.94 110 GLN A CA 1
ATOM 883 C C . GLN A 1 110 ? -0.759 4.055 -23.496 1.00 72.94 110 GLN A C 1
ATOM 885 O O . GLN A 1 110 ? -0.444 2.969 -23.984 1.00 72.94 110 GLN A O 1
ATOM 890 N N . PHE A 1 111 ? 0.131 5.020 -23.277 1.00 77.88 111 PHE A N 1
ATOM 891 C CA . PHE A 1 111 ? 1.559 4.875 -23.500 1.00 77.88 111 PHE A CA 1
ATOM 892 C C . PHE A 1 111 ? 2.300 4.523 -22.212 1.00 77.88 111 PHE A C 1
ATOM 894 O O . PHE A 1 111 ? 3.100 3.591 -22.209 1.00 77.88 111 PHE A O 1
ATOM 901 N N . HIS A 1 112 ? 2.010 5.245 -21.135 1.00 75.88 112 HIS A N 1
ATOM 902 C CA . HIS A 1 112 ? 2.695 5.165 -19.860 1.00 75.88 112 HIS A CA 1
ATOM 903 C C . HIS A 1 112 ? 1.727 5.522 -18.729 1.00 75.88 112 HIS A C 1
ATOM 905 O O . HIS A 1 112 ? 1.168 6.620 -18.695 1.00 75.88 112 HIS A O 1
ATOM 911 N N . ILE A 1 113 ? 1.596 4.627 -17.754 1.00 68.25 113 ILE A N 1
ATOM 912 C CA . ILE A 1 113 ? 0.836 4.869 -16.529 1.00 68.25 113 ILE A CA 1
ATOM 913 C C . ILE A 1 113 ? 1.848 4.908 -15.389 1.00 68.25 113 ILE A C 1
ATOM 915 O O . ILE A 1 113 ? 2.491 3.889 -15.143 1.00 68.25 113 ILE A O 1
ATOM 919 N N . PRO A 1 114 ? 2.054 6.065 -14.729 1.00 63.03 114 PRO A N 1
ATOM 920 C CA . PRO A 1 114 ? 2.976 6.123 -13.607 1.00 63.03 114 PRO A CA 1
ATOM 921 C C . PRO A 1 114 ? 2.496 5.157 -12.530 1.00 63.03 114 PRO A C 1
ATOM 923 O O . PRO A 1 114 ? 1.310 5.127 -12.201 1.00 63.03 114 PRO A O 1
ATOM 926 N N . ILE A 1 115 ? 3.419 4.380 -11.975 1.00 59.47 115 ILE A N 1
ATOM 927 C CA . ILE A 1 115 ? 3.109 3.558 -10.813 1.00 59.47 115 ILE A CA 1
ATOM 928 C C . ILE A 1 115 ? 3.176 4.479 -9.599 1.00 59.47 115 ILE A C 1
ATOM 930 O O . ILE A 1 115 ? 4.215 4.638 -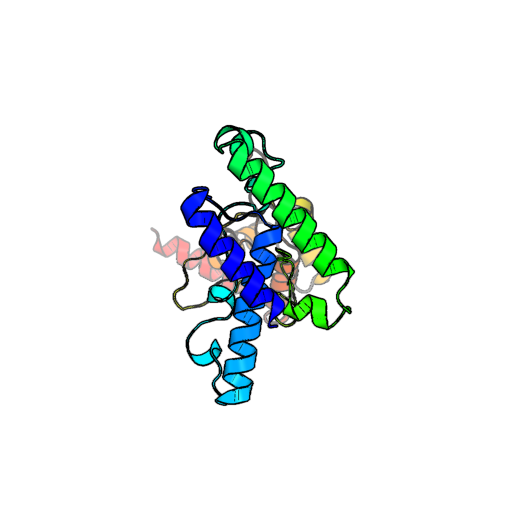8.961 1.00 59.47 115 ILE A O 1
ATOM 934 N N . THR A 1 116 ? 2.073 5.170 -9.323 1.00 45.41 116 THR A N 1
ATOM 935 C CA . THR A 1 116 ? 1.912 5.894 -8.066 1.00 45.41 116 THR A CA 1
ATOM 936 C C . THR A 1 116 ? 1.557 4.879 -6.996 1.00 45.41 116 THR A C 1
ATOM 938 O O . THR A 1 116 ? 0.399 4.492 -6.854 1.00 45.41 116 THR A O 1
ATOM 941 N N . PHE A 1 117 ? 2.554 4.447 -6.227 1.00 46.72 117 PHE A N 1
ATOM 942 C CA . PHE A 1 117 ? 2.315 3.745 -4.972 1.00 46.72 117 PHE A CA 1
ATOM 943 C C . PHE A 1 117 ? 1.777 4.748 -3.953 1.00 46.72 117 PHE A C 1
ATOM 945 O O . PHE A 1 117 ? 2.478 5.207 -3.054 1.00 46.72 117 PHE A O 1
ATOM 952 N N . ASN A 1 118 ? 0.505 5.110 -4.094 1.00 35.44 118 ASN A N 1
ATOM 953 C CA . ASN A 1 118 ? -0.223 5.702 -2.993 1.00 35.44 118 ASN A CA 1
ATOM 954 C C . ASN A 1 118 ? -0.465 4.563 -2.005 1.00 35.44 118 ASN A C 1
ATOM 956 O O . ASN A 1 118 ? -1.486 3.881 -2.068 1.00 35.44 118 ASN A O 1
ATOM 960 N N . LEU A 1 119 ? 0.494 4.342 -1.101 1.00 36.88 119 LEU A N 1
ATOM 961 C CA . LEU A 1 119 ? 0.319 3.546 0.115 1.00 36.88 119 LEU A CA 1
ATOM 962 C C . LEU A 1 119 ? -0.651 4.309 1.029 1.00 36.88 119 LEU A C 1
ATOM 964 O O . LEU A 1 119 ? -0.313 4.854 2.076 1.00 36.88 119 LEU A O 1
ATOM 968 N N . ALA A 1 120 ? -1.878 4.450 0.548 1.00 30.89 120 ALA A N 1
ATOM 969 C CA . ALA A 1 120 ? -2.926 5.202 1.175 1.00 30.89 120 ALA A CA 1
ATOM 970 C C . ALA A 1 120 ? -3.874 4.190 1.800 1.00 30.89 120 ALA A C 1
ATOM 972 O O . ALA A 1 120 ? -4.548 3.418 1.120 1.00 30.89 120 ALA A O 1
ATOM 973 N N . PHE A 1 121 ? -3.959 4.244 3.125 1.00 37.38 121 PHE A N 1
ATOM 974 C CA . PHE A 1 121 ? -5.129 3.798 3.865 1.00 37.38 121 PHE A CA 1
ATOM 975 C C . PHE A 1 121 ? -6.326 4.658 3.418 1.00 37.38 121 PHE A C 1
ATOM 977 O O . PHE A 1 121 ? -6.736 5.594 4.106 1.00 37.38 121 PHE A O 1
ATOM 984 N N . VAL A 1 122 ? -6.858 4.419 2.216 1.00 35.09 122 VAL A N 1
ATOM 985 C CA . VAL A 1 122 ? -8.012 5.162 1.718 1.00 35.09 122 VAL A CA 1
ATOM 986 C C . VAL A 1 122 ? -9.232 4.605 2.439 1.00 35.09 122 VAL A C 1
ATOM 988 O O . VAL A 1 122 ? -9.655 3.480 2.195 1.00 35.09 122 VAL A O 1
ATOM 991 N N . ARG A 1 123 ? -9.846 5.420 3.306 1.00 38.22 123 ARG A N 1
ATOM 992 C CA . ARG A 1 123 ? -11.130 5.113 3.974 1.00 38.22 123 ARG A CA 1
ATOM 993 C C . ARG A 1 123 ? -12.256 4.729 2.995 1.00 38.22 123 ARG A C 1
ATOM 995 O O . ARG A 1 123 ? -13.287 4.222 3.418 1.00 38.22 123 ARG A O 1
ATOM 1002 N N . ASN A 1 124 ? -12.076 4.997 1.700 1.00 41.38 124 ASN A N 1
ATOM 1003 C CA . ASN A 1 124 ? -12.978 4.640 0.616 1.00 41.38 124 ASN A CA 1
ATOM 1004 C C . ASN A 1 124 ? -12.260 3.738 -0.416 1.00 41.38 124 ASN A C 1
ATOM 1006 O O . ASN A 1 124 ? -11.515 4.255 -1.254 1.00 41.38 124 ASN A O 1
ATOM 1010 N N . PRO A 1 125 ? -12.529 2.421 -0.412 1.00 44.19 125 PRO A N 1
ATOM 1011 C CA . PRO A 1 125 ? -11.922 1.445 -1.323 1.00 44.19 125 PRO A CA 1
ATOM 1012 C C . PRO A 1 125 ? -12.075 1.782 -2.812 1.00 44.19 125 PRO A C 1
ATOM 1014 O O . PRO A 1 125 ? -11.250 1.390 -3.626 1.00 44.19 125 PRO A O 1
ATOM 1017 N N . LYS A 1 126 ? -13.108 2.550 -3.187 1.00 39.72 126 LYS A N 1
ATOM 1018 C CA . LYS A 1 126 ? -13.414 2.884 -4.589 1.00 39.72 126 LYS A CA 1
ATOM 1019 C C . LYS A 1 126 ? -12.464 3.909 -5.223 1.00 39.72 126 LYS A C 1
ATOM 1021 O O . LYS A 1 126 ? -12.608 4.201 -6.404 1.00 39.72 126 LYS A O 1
ATOM 1026 N N . LYS A 1 127 ? -11.552 4.501 -4.446 1.00 36.91 127 LYS A N 1
ATOM 1027 C CA . LYS A 1 127 ? -10.565 5.488 -4.921 1.00 36.91 127 LYS A CA 1
ATOM 1028 C C . LYS A 1 127 ? -9.117 5.014 -4.774 1.00 36.91 127 LYS A C 1
ATOM 1030 O O . LYS A 1 127 ? -8.213 5.811 -4.991 1.00 36.91 127 LYS A O 1
ATOM 1035 N N . ALA A 1 128 ? -8.901 3.775 -4.338 1.00 35.47 128 ALA A N 1
ATOM 1036 C CA . ALA A 1 128 ? -7.562 3.237 -4.157 1.00 35.47 128 ALA A CA 1
ATOM 1037 C C . ALA A 1 128 ? -7.092 2.541 -5.439 1.00 35.47 128 ALA A C 1
ATOM 1039 O O . ALA A 1 128 ? -7.863 1.815 -6.064 1.00 35.47 128 ALA A O 1
ATOM 1040 N N . ASP A 1 129 ? -5.821 2.735 -5.784 1.00 32.31 129 ASP A N 1
ATOM 1041 C C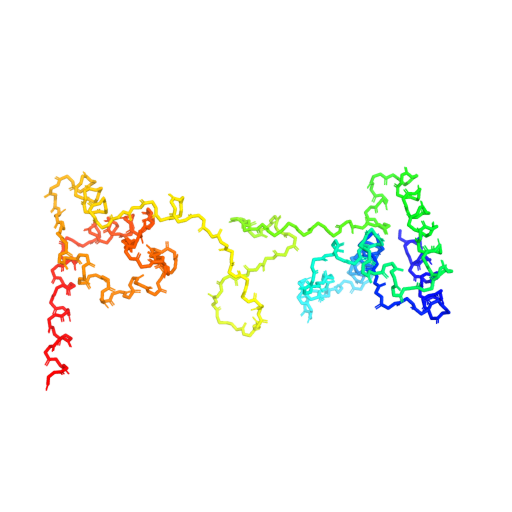A . ASP A 1 129 ? -5.173 2.029 -6.893 1.00 32.31 129 ASP A CA 1
ATOM 1042 C C . ASP A 1 129 ? -4.980 0.529 -6.561 1.00 32.31 129 ASP A C 1
ATOM 1044 O O . ASP A 1 129 ? -5.023 -0.314 -7.454 1.00 32.31 129 ASP A O 1
ATOM 1048 N N . ILE A 1 130 ? -4.857 0.185 -5.266 1.00 33.59 130 ILE A N 1
ATOM 1049 C CA . ILE A 1 130 ? -4.892 -1.178 -4.699 1.00 33.59 130 ILE A CA 1
ATOM 1050 C C . ILE A 1 130 ? -5.610 -1.122 -3.335 1.00 33.59 130 ILE A C 1
ATOM 1052 O O . ILE A 1 130 ? -5.261 -0.306 -2.482 1.00 33.59 130 ILE A O 1
ATOM 1056 N N . VAL A 1 131 ? -6.610 -1.983 -3.103 1.00 32.84 131 VAL A N 1
ATOM 1057 C CA . VAL A 1 131 ? -7.308 -2.104 -1.806 1.00 32.84 131 VAL A CA 1
ATOM 1058 C C . VAL A 1 131 ? -6.711 -3.269 -1.020 1.00 32.84 131 VAL A C 1
ATOM 1060 O O . VAL A 1 131 ? -6.994 -4.426 -1.311 1.00 32.84 131 VAL A O 1
ATOM 1063 N N . LEU A 1 132 ? -5.911 -2.961 0.001 1.00 35.12 132 LEU A N 1
ATOM 1064 C CA . LEU A 1 132 ? -5.460 -3.926 1.005 1.00 35.12 132 LEU A CA 1
ATOM 1065 C C . LEU A 1 132 ? -6.593 -4.124 2.023 1.00 35.12 132 LEU A C 1
ATOM 1067 O O . LEU A 1 132 ? -6.843 -3.258 2.864 1.00 35.12 132 LEU A O 1
ATOM 1071 N N . SER A 1 133 ? -7.331 -5.229 1.932 1.00 29.69 133 SER A N 1
ATOM 1072 C CA . SER A 1 133 ? -8.381 -5.546 2.902 1.00 29.69 133 SER A CA 1
ATOM 1073 C C . SER A 1 133 ? -7.766 -6.037 4.210 1.00 29.69 133 SER A C 1
ATOM 1075 O O . SER A 1 133 ? -7.101 -7.072 4.254 1.00 29.69 133 SER A O 1
ATOM 1077 N N . ALA A 1 134 ? -8.020 -5.310 5.297 1.00 28.44 134 ALA A N 1
ATOM 1078 C CA . ALA A 1 134 ? -7.745 -5.781 6.644 1.00 28.44 134 ALA A CA 1
ATOM 1079 C C . ALA A 1 134 ? -8.652 -6.985 6.957 1.00 28.44 134 ALA A C 1
ATOM 1081 O O . ALA A 1 134 ? -9.843 -6.812 7.184 1.00 28.44 134 ALA A O 1
ATOM 1082 N N . GLY A 1 135 ? -8.066 -8.183 6.926 1.00 25.92 135 GLY A N 1
ATOM 1083 C CA . GLY A 1 135 ? -8.470 -9.392 7.649 1.00 25.92 135 GLY A CA 1
ATOM 1084 C C . GLY A 1 135 ? -9.960 -9.746 7.728 1.00 25.92 135 GLY A C 1
ATOM 1085 O O . GLY A 1 135 ? -10.693 -9.216 8.559 1.00 25.92 135 GLY A O 1
ATOM 1086 N N . GLY A 1 136 ? -10.342 -10.790 6.991 1.00 25.64 136 GLY A N 1
ATOM 1087 C CA . GLY A 1 136 ? -11.557 -11.564 7.237 1.00 25.64 136 GLY A CA 1
ATOM 1088 C C . GLY A 1 136 ? -11.748 -12.680 6.211 1.00 25.64 136 GLY A C 1
ATOM 1089 O O . GLY A 1 136 ? -12.458 -12.477 5.240 1.00 25.64 136 GLY A O 1
ATOM 1090 N N . GLU A 1 137 ? -11.094 -13.822 6.448 1.00 31.14 137 GLU A N 1
ATOM 1091 C CA . GLU A 1 137 ? -11.342 -15.144 5.834 1.00 31.14 137 GLU A CA 1
ATOM 1092 C C . GLU A 1 137 ? -11.350 -15.244 4.297 1.00 31.14 137 GLU A C 1
ATOM 1094 O O . GLU A 1 137 ? -12.391 -15.376 3.668 1.00 31.14 137 GLU A O 1
ATOM 1099 N N . ALA A 1 138 ? -10.156 -15.293 3.706 1.00 28.09 138 ALA A N 1
ATOM 1100 C CA . ALA A 1 138 ? -9.690 -16.374 2.825 1.00 28.09 138 ALA A CA 1
ATOM 1101 C C . ALA A 1 138 ? -8.365 -15.939 2.186 1.00 28.09 138 ALA A C 1
ATOM 1103 O O . ALA A 1 138 ? -8.272 -14.856 1.625 1.00 28.09 138 ALA A O 1
ATOM 1104 N N . ALA A 1 139 ? -7.350 -16.789 2.351 1.00 30.28 139 ALA A N 1
ATOM 1105 C CA . ALA A 1 139 ? -6.088 -16.857 1.615 1.00 30.28 139 ALA A CA 1
ATOM 1106 C C . ALA A 1 139 ? -5.668 -15.619 0.799 1.00 30.28 139 ALA A C 1
ATOM 1108 O O . ALA A 1 139 ? -6.000 -15.525 -0.370 1.00 30.28 139 ALA A O 1
ATOM 1109 N N . GLU A 1 140 ? -4.834 -14.757 1.380 1.00 28.42 140 GLU A N 1
ATOM 1110 C CA . GLU A 1 140 ? -3.788 -14.041 0.640 1.00 28.42 140 GLU A CA 1
ATOM 1111 C C . GLU A 1 140 ? -2.770 -13.511 1.660 1.00 28.42 140 GLU A C 1
ATOM 1113 O O . GLU A 1 140 ? -3.028 -12.596 2.445 1.00 28.42 140 GLU A O 1
ATOM 1118 N N . SER A 1 141 ? -1.624 -14.189 1.733 1.00 28.45 141 SER A N 1
ATOM 1119 C CA . SER A 1 141 ? -0.511 -13.858 2.621 1.00 28.45 141 SER A CA 1
ATOM 1120 C C . SER A 1 141 ? 0.165 -12.569 2.152 1.00 28.45 141 SER A C 1
ATOM 1122 O O . SER A 1 141 ? 1.143 -12.605 1.415 1.00 28.45 141 SER A O 1
ATOM 1124 N N . GLY A 1 142 ? -0.371 -11.426 2.576 1.00 26.84 142 GLY A N 1
ATOM 1125 C CA . GLY A 1 142 ? 0.267 -10.122 2.424 1.00 26.84 142 GLY A CA 1
ATOM 1126 C C . GLY A 1 142 ? 1.322 -9.881 3.505 1.00 26.84 142 GLY A C 1
ATOM 1127 O O . GLY A 1 142 ? 1.111 -10.182 4.682 1.00 26.84 142 GLY A O 1
ATOM 1128 N N . ILE A 1 143 ? 2.462 -9.327 3.098 1.00 27.59 143 ILE A N 1
ATOM 1129 C CA . ILE A 1 143 ? 3.555 -8.901 3.976 1.00 27.59 143 ILE A CA 1
ATOM 1130 C C . ILE A 1 143 ? 3.023 -7.869 4.984 1.00 27.59 143 ILE A C 1
ATOM 1132 O O . ILE A 1 143 ? 2.461 -6.838 4.614 1.00 27.59 143 ILE A O 1
ATOM 1136 N N . ILE A 1 144 ? 3.201 -8.155 6.276 1.00 26.73 144 ILE A N 1
ATOM 1137 C CA . ILE A 1 144 ? 2.853 -7.252 7.377 1.00 26.73 144 ILE A CA 1
ATOM 1138 C C . ILE A 1 144 ? 3.893 -6.129 7.406 1.00 26.73 144 ILE A C 1
ATOM 1140 O O . ILE A 1 144 ? 5.002 -6.324 7.898 1.00 26.73 144 ILE A O 1
ATOM 1144 N N . ILE A 1 145 ? 3.542 -4.947 6.902 1.00 28.28 145 ILE A N 1
ATOM 1145 C CA . ILE A 1 145 ? 4.331 -3.733 7.131 1.00 28.28 145 ILE A CA 1
ATOM 1146 C C . ILE A 1 145 ? 3.719 -3.013 8.340 1.00 28.28 145 ILE A C 1
ATOM 1148 O O . ILE A 1 145 ? 2.664 -2.383 8.239 1.00 28.28 145 ILE A O 1
ATOM 1152 N N . GLU A 1 146 ? 4.357 -3.136 9.510 1.00 29.28 146 GLU A N 1
ATOM 1153 C CA . GLU A 1 146 ? 4.034 -2.324 10.690 1.00 29.28 146 GLU A CA 1
ATOM 1154 C C . GLU A 1 146 ? 4.368 -0.855 10.387 1.00 29.28 146 GLU A C 1
ATOM 1156 O O . GLU A 1 146 ? 5.520 -0.432 10.448 1.00 29.28 146 GLU A O 1
ATOM 1161 N N . VAL A 1 147 ? 3.353 -0.056 10.049 1.00 35.62 147 VAL A N 1
ATOM 1162 C CA . VAL A 1 147 ? 3.505 1.401 9.964 1.00 35.62 147 VAL A CA 1
ATOM 1163 C C . VAL A 1 147 ? 3.739 1.951 11.376 1.00 35.62 147 VAL A C 1
ATOM 1165 O O . VAL A 1 147 ? 2.909 1.686 12.254 1.00 35.62 147 VAL A O 1
ATOM 1168 N N . PRO A 1 148 ? 4.793 2.758 11.615 1.00 36.16 148 PRO A N 1
ATOM 1169 C CA . PRO A 1 148 ? 4.963 3.479 12.869 1.00 36.16 148 PRO A CA 1
ATOM 1170 C C . PRO A 1 148 ? 3.833 4.507 13.001 1.00 36.16 148 PRO A C 1
ATOM 1172 O O . PRO A 1 148 ? 3.884 5.610 12.460 1.00 36.16 148 PRO A O 1
ATOM 1175 N N . LYS A 1 149 ? 2.751 4.119 13.673 1.00 49.84 149 LYS A N 1
ATOM 1176 C CA . LYS A 1 149 ? 1.671 5.028 14.047 1.00 49.84 149 LYS A CA 1
ATOM 1177 C C . LYS A 1 149 ? 2.149 5.838 15.239 1.00 49.84 149 LYS A C 1
ATOM 1179 O O . LYS A 1 149 ? 2.516 5.251 16.250 1.00 49.84 149 LYS A O 1
ATOM 1184 N N . ASP A 1 150 ? 2.111 7.162 15.120 1.00 62.31 150 ASP A N 1
ATOM 1185 C CA . ASP A 1 150 ? 2.297 8.060 16.258 1.00 62.31 150 ASP A CA 1
ATOM 1186 C C . ASP A 1 150 ? 1.233 7.724 17.329 1.00 62.31 150 ASP A C 1
ATOM 1188 O O . ASP A 1 150 ? 0.024 7.897 17.080 1.00 62.31 150 ASP A O 1
ATOM 1192 N N . PRO A 1 151 ? 1.635 7.170 18.486 1.00 64.56 151 PRO A N 1
ATOM 1193 C CA . PRO A 1 151 ? 0.701 6.754 19.523 1.00 64.56 151 PRO A CA 1
ATOM 1194 C C . PRO A 1 151 ? -0.090 7.921 20.092 1.00 64.56 151 PRO A C 1
ATOM 1196 O O . PRO A 1 151 ? -1.250 7.744 20.446 1.00 64.56 151 PRO A O 1
ATOM 1199 N N . ASP A 1 152 ? 0.485 9.122 20.097 1.00 70.12 152 ASP A N 1
ATOM 1200 C CA . ASP A 1 152 ? -0.168 10.300 20.662 1.00 70.12 152 ASP A CA 1
ATOM 1201 C C . ASP A 1 152 ? -1.326 10.782 19.780 1.00 70.12 152 ASP A C 1
ATOM 1203 O O . ASP A 1 152 ? -2.256 11.420 20.266 1.00 70.12 152 ASP A O 1
ATOM 1207 N N . LYS A 1 153 ? -1.329 10.421 18.490 1.00 70.94 153 LYS A N 1
ATOM 1208 C CA . LYS A 1 153 ? -2.447 10.699 17.573 1.00 70.94 153 LYS A CA 1
ATOM 1209 C C . LYS A 1 153 ? -3.468 9.573 17.517 1.00 70.94 153 LYS A C 1
ATOM 1211 O O . LYS A 1 153 ? -4.657 9.832 17.371 1.00 70.94 153 LYS A O 1
ATOM 1216 N N . THR A 1 154 ? -3.013 8.325 17.570 1.00 74.81 154 THR A N 1
ATOM 1217 C CA . THR A 1 154 ? -3.895 7.158 17.392 1.00 74.81 154 THR A CA 1
ATOM 1218 C C . THR A 1 154 ? -4.515 6.676 18.698 1.00 74.81 154 THR A C 1
ATOM 1220 O O . THR A 1 154 ? -5.665 6.243 18.717 1.00 74.81 154 THR A O 1
ATOM 1223 N N . HIS A 1 155 ? -3.772 6.791 19.794 1.00 86.19 155 HIS A N 1
ATOM 1224 C CA . HIS A 1 155 ? -4.149 6.352 21.129 1.00 86.19 155 HIS A CA 1
ATOM 1225 C C . HIS A 1 155 ? -3.844 7.455 22.158 1.00 86.19 155 HIS A C 1
ATOM 1227 O O . HIS A 1 155 ? -3.085 7.234 23.104 1.00 86.19 155 HIS A O 1
ATOM 1233 N N . PRO A 1 156 ? -4.428 8.659 22.001 1.00 86.00 156 PRO A N 1
ATOM 1234 C CA . PRO A 1 156 ? -4.084 9.809 22.834 1.00 86.00 156 PRO A CA 1
ATOM 1235 C C . PRO A 1 156 ? -4.383 9.584 24.320 1.00 86.00 156 PRO A C 1
ATOM 1237 O O . PRO A 1 156 ? -3.796 10.254 25.164 1.00 86.00 156 PRO A O 1
ATOM 1240 N N . ASN A 1 157 ? -5.294 8.661 24.655 1.00 89.38 157 ASN A N 1
ATOM 1241 C CA . ASN A 1 157 ? -5.867 8.588 25.990 1.00 89.38 157 ASN A CA 1
ATOM 1242 C C . ASN A 1 157 ? -5.135 7.599 26.899 1.00 89.38 157 ASN A C 1
ATOM 1244 O O . ASN A 1 157 ? -4.996 6.421 26.576 1.00 89.38 157 ASN A O 1
ATOM 1248 N N . ARG A 1 158 ? -4.783 8.012 28.115 1.00 90.62 158 ARG A N 1
ATOM 1249 C CA . ARG A 1 158 ? -4.400 7.085 29.197 1.00 90.62 158 ARG A CA 1
ATOM 1250 C C . ARG A 1 158 ? -5.631 6.573 29.943 1.00 90.62 158 ARG A C 1
ATOM 1252 O O . ARG A 1 158 ? -6.717 7.137 29.857 1.00 90.62 158 ARG A O 1
ATOM 1259 N N . GLN A 1 159 ? -5.467 5.529 30.760 1.00 91.56 159 GLN A N 1
ATOM 1260 C CA . GLN A 1 159 ? -6.583 4.947 31.526 1.00 91.56 159 GLN A CA 1
ATOM 1261 C C . GLN A 1 159 ? -7.352 5.985 32.366 1.00 91.56 159 GLN A C 1
ATOM 1263 O O . GLN A 1 159 ? -8.578 5.926 32.438 1.00 91.56 159 GLN A O 1
ATOM 1268 N N . LYS A 1 160 ? -6.652 6.947 32.982 1.00 91.56 160 LYS A N 1
ATOM 1269 C CA . LYS A 1 160 ? -7.285 8.026 33.758 1.00 91.56 160 LYS A CA 1
ATOM 1270 C C . LYS A 1 160 ? -8.193 8.898 32.882 1.00 91.56 160 LYS A C 1
ATOM 1272 O O . LYS A 1 160 ? -9.317 9.188 33.277 1.00 91.56 160 LYS A O 1
ATOM 1277 N N . GLU A 1 161 ? -7.734 9.243 31.684 1.00 92.31 161 GLU A N 1
ATOM 1278 C CA . GLU A 1 161 ? -8.473 10.067 30.722 1.00 92.31 161 GLU A CA 1
ATOM 1279 C C . GLU A 1 161 ? -9.660 9.309 30.124 1.00 92.31 161 GLU A C 1
ATOM 1281 O O . GLU A 1 161 ? -10.727 9.890 29.955 1.00 92.31 161 GLU A O 1
ATOM 1286 N N . VAL A 1 162 ? -9.525 7.999 29.879 1.00 92.94 162 VAL A N 1
ATOM 1287 C CA . VAL A 1 162 ? -10.651 7.137 29.478 1.00 92.94 162 VAL A CA 1
ATOM 1288 C C . VAL A 1 162 ? -11.770 7.197 30.517 1.00 92.94 162 VAL A C 1
ATOM 1290 O O . VAL A 1 162 ? -12.928 7.401 30.158 1.00 92.94 162 VAL A O 1
ATOM 1293 N N . ILE A 1 163 ? -11.432 7.047 31.803 1.00 92.62 163 ILE A N 1
ATOM 1294 C CA . ILE A 1 163 ? -12.405 7.090 32.905 1.00 92.62 163 ILE A CA 1
ATOM 1295 C C . ILE A 1 163 ? -13.071 8.466 32.980 1.00 92.62 163 ILE A C 1
ATOM 1297 O O . ILE A 1 163 ? -14.294 8.552 33.067 1.00 92.62 163 ILE A O 1
ATOM 1301 N N . GLU A 1 164 ? -12.283 9.538 32.920 1.00 92.00 164 GLU A N 1
ATOM 1302 C CA . GLU A 1 164 ? -12.787 10.909 32.987 1.00 92.00 164 GLU A CA 1
ATOM 1303 C C . GLU A 1 164 ? -13.717 11.236 31.812 1.00 92.00 164 GLU A C 1
ATOM 1305 O O . GLU A 1 164 ? -14.853 11.667 32.020 1.00 92.00 164 GLU A O 1
ATOM 1310 N N . ARG A 1 165 ? -13.278 10.968 30.576 1.00 92.62 165 ARG A N 1
ATOM 1311 C CA . ARG A 1 165 ? -14.062 11.221 29.358 1.00 92.62 165 ARG A CA 1
ATOM 1312 C C . ARG A 1 165 ? -15.337 10.389 29.322 1.00 92.62 165 ARG A C 1
ATOM 1314 O O . ARG A 1 165 ? -16.389 10.922 28.975 1.00 92.62 165 ARG A O 1
ATOM 1321 N N . PHE A 1 166 ? -15.271 9.112 29.700 1.00 92.88 166 PHE A N 1
ATOM 1322 C CA . PHE A 1 166 ? -16.455 8.259 29.781 1.00 92.88 166 PHE A CA 1
ATOM 1323 C C . PHE A 1 166 ? -17.453 8.789 30.820 1.00 92.88 166 PHE A C 1
ATOM 1325 O O . PHE A 1 166 ? -18.618 9.008 30.493 1.00 92.88 166 PHE A O 1
ATOM 1332 N N . ASN A 1 167 ? -16.998 9.046 32.052 1.00 91.00 167 ASN A N 1
ATOM 1333 C CA . ASN A 1 167 ? -17.870 9.498 33.138 1.00 91.00 167 ASN A CA 1
ATOM 1334 C C . ASN A 1 167 ? -18.499 10.863 32.825 1.00 91.00 167 ASN A C 1
ATOM 1336 O O . ASN A 1 167 ? -19.674 11.072 33.125 1.00 91.00 167 ASN A O 1
ATOM 1340 N N . LYS A 1 168 ? -17.752 11.759 32.162 1.00 90.38 168 LYS A N 1
ATOM 1341 C CA . LYS A 1 168 ? -18.265 13.048 31.684 1.00 90.38 168 LYS A CA 1
ATOM 1342 C C . LYS A 1 168 ? -19.374 12.869 30.646 1.00 90.38 168 LYS A C 1
ATOM 1344 O O . LYS A 1 168 ? -20.403 13.520 30.755 1.00 90.38 168 LYS A O 1
ATOM 1349 N N . ARG A 1 169 ? -19.197 11.971 29.669 1.00 89.75 169 ARG A N 1
ATOM 1350 C CA . ARG A 1 169 ? -20.201 11.703 28.619 1.00 89.75 169 ARG A CA 1
ATOM 1351 C C . ARG A 1 169 ? -21.453 10.992 29.133 1.00 89.75 169 ARG A C 1
ATOM 1353 O O . ARG A 1 169 ? -22.509 11.118 28.528 1.00 89.75 169 ARG A O 1
ATOM 1360 N N . MET A 1 170 ? -21.338 10.231 30.220 1.00 86.50 170 MET A N 1
ATOM 1361 C CA . MET A 1 170 ? -22.466 9.505 30.809 1.00 86.50 170 MET A CA 1
ATOM 1362 C C . MET A 1 170 ? -23.230 10.305 31.872 1.00 86.50 170 MET A C 1
ATOM 1364 O O . MET A 1 170 ? -24.238 9.799 32.366 1.00 86.50 170 MET A O 1
ATOM 1368 N N . GLU A 1 171 ? -22.776 11.516 32.224 1.00 82.88 171 GLU A N 1
ATOM 1369 C CA . GLU A 1 171 ? -23.446 12.456 33.145 1.00 82.88 171 GLU A CA 1
ATOM 1370 C C . GLU A 1 171 ? -23.976 11.791 34.434 1.00 82.88 171 GLU A C 1
ATOM 1372 O O . GLU A 1 171 ? -25.072 12.072 34.910 1.00 82.88 171 GLU A O 1
ATOM 1377 N N . GLY A 1 172 ? -23.221 10.838 34.991 1.00 72.00 172 GLY A N 1
ATOM 1378 C CA . GLY A 1 172 ? -23.591 10.141 36.228 1.00 72.00 172 GLY A CA 1
ATOM 1379 C C . GLY A 1 172 ? -24.629 9.017 36.093 1.00 72.00 172 GLY A C 1
ATOM 1380 O O . GLY A 1 172 ? -24.908 8.351 37.086 1.00 72.00 172 GLY A O 1
ATOM 1381 N N . LYS A 1 173 ? -25.152 8.720 34.892 1.00 78.62 173 LYS A N 1
ATOM 1382 C CA . LYS A 1 173 ? -26.048 7.560 34.666 1.00 78.62 173 LYS A CA 1
ATOM 1383 C C . LYS A 1 173 ? -25.346 6.231 34.940 1.00 78.62 173 LYS A C 1
ATOM 1385 O O . LYS A 1 173 ? -25.938 5.301 35.482 1.00 78.62 173 LYS A O 1
ATOM 1390 N N . VAL A 1 174 ? -24.084 6.141 34.528 1.00 82.81 174 VAL A N 1
ATOM 1391 C CA . VAL A 1 174 ? -23.187 5.009 34.765 1.00 82.81 174 VAL A CA 1
ATOM 1392 C C . VAL A 1 174 ? -21.789 5.582 34.947 1.00 82.81 174 VAL A C 1
ATOM 1394 O O . VAL A 1 174 ? -21.333 6.349 34.101 1.00 82.81 174 VAL A O 1
ATOM 1397 N N . SER A 1 175 ? -21.112 5.205 36.028 1.00 86.38 175 SER A N 1
ATOM 1398 C CA . SER A 1 175 ? -19.714 5.554 36.260 1.00 86.38 175 SER A CA 1
ATOM 1399 C C . SER A 1 175 ? -18.836 4.310 36.252 1.00 86.38 175 SER A C 1
ATOM 1401 O O . SER A 1 175 ? -19.248 3.231 36.686 1.00 86.38 175 SER A O 1
ATOM 1403 N N . ILE A 1 176 ? -17.621 4.466 35.737 1.00 89.38 176 ILE A N 1
ATOM 1404 C CA . ILE A 1 176 ? -16.596 3.424 35.747 1.00 89.38 176 ILE A CA 1
ATOM 1405 C C . ILE A 1 176 ? -15.408 3.857 36.593 1.00 89.38 176 ILE A C 1
ATOM 1407 O O . ILE A 1 176 ? -15.137 5.048 36.770 1.00 89.38 176 ILE A O 1
ATOM 1411 N N . ASN A 1 177 ? -14.684 2.867 37.104 1.00 90.62 177 ASN A N 1
ATOM 1412 C CA . ASN A 1 177 ? -13.456 3.052 37.865 1.00 90.62 177 ASN A CA 1
ATOM 1413 C C . ASN A 1 177 ? -12.288 2.253 37.237 1.00 90.62 177 ASN A C 1
ATOM 1415 O O . ASN A 1 177 ? -12.487 1.505 36.275 1.00 90.62 177 ASN A O 1
ATOM 1419 N N . PRO A 1 178 ? -11.051 2.364 37.763 1.00 90.06 178 PRO A N 1
ATOM 1420 C CA . PRO A 1 178 ? -9.911 1.626 37.217 1.00 90.06 178 PRO A CA 1
ATOM 1421 C C . PRO A 1 178 ? -10.095 0.101 37.183 1.00 90.06 178 PRO A C 1
ATOM 1423 O O . PRO A 1 178 ? -9.572 -0.559 36.283 1.00 90.06 178 PRO A O 1
ATOM 1426 N N . TYR A 1 179 ? -10.857 -0.457 38.128 1.00 91.44 179 TYR A N 1
ATOM 1427 C CA . TYR A 1 179 ? -11.160 -1.885 38.171 1.00 91.44 179 TYR A CA 1
ATOM 1428 C C . TYR A 1 179 ? -12.075 -2.310 37.013 1.00 91.44 179 TYR A C 1
ATOM 1430 O O . TYR A 1 179 ? -11.839 -3.354 36.407 1.00 91.44 179 TYR A O 1
ATOM 1438 N N . ASP A 1 180 ? -13.053 -1.486 36.627 1.00 90.62 180 ASP A N 1
ATOM 1439 C CA . ASP A 1 180 ? -13.888 -1.745 35.446 1.00 90.62 180 ASP A CA 1
ATOM 1440 C C . ASP A 1 180 ? -13.066 -1.807 34.166 1.00 90.62 180 ASP A C 1
ATOM 1442 O O . ASP A 1 180 ? -13.239 -2.727 33.367 1.00 90.62 180 ASP A O 1
ATOM 1446 N N . CYS A 1 181 ? -12.129 -0.874 33.986 1.00 90.38 181 CYS A N 1
ATOM 1447 C CA . CYS A 1 181 ? -11.238 -0.892 32.830 1.00 90.38 181 CYS A CA 1
ATOM 1448 C C . CYS A 1 181 ? -10.425 -2.194 32.770 1.00 90.38 181 CYS A C 1
ATOM 1450 O O . CYS A 1 181 ? -10.277 -2.770 31.694 1.00 90.38 181 CYS A O 1
ATOM 1452 N N . LEU A 1 182 ? -9.940 -2.692 33.914 1.00 90.44 182 LEU A N 1
ATOM 1453 C CA . LEU A 1 182 ? -9.214 -3.963 33.993 1.00 90.44 182 LEU A CA 1
ATOM 1454 C C . LEU A 1 182 ? -10.108 -5.150 33.615 1.00 90.44 182 LEU A C 1
ATOM 1456 O O . LEU A 1 182 ? -9.714 -5.986 32.801 1.00 90.44 182 LEU A O 1
ATOM 1460 N N . VAL A 1 183 ? -11.315 -5.212 34.178 1.00 91.19 183 VAL A N 1
ATOM 1461 C CA . VAL A 1 183 ? -12.299 -6.268 33.902 1.00 91.19 183 VAL A CA 1
ATOM 1462 C C . VAL A 1 183 ? -12.652 -6.303 32.415 1.00 91.19 183 VAL A C 1
ATOM 1464 O O . VAL A 1 183 ? -12.600 -7.364 31.789 1.00 91.19 183 VAL A O 1
ATOM 1467 N N . ILE A 1 184 ? -12.964 -5.145 31.830 1.00 92.38 184 ILE A N 1
ATOM 1468 C CA . ILE A 1 184 ? -13.293 -5.028 30.407 1.00 92.38 184 ILE A CA 1
ATOM 1469 C C . ILE A 1 184 ? -12.103 -5.436 29.545 1.00 92.38 184 ILE A C 1
ATOM 1471 O O . ILE A 1 184 ? -12.273 -6.244 28.629 1.00 92.38 184 ILE A O 1
ATOM 1475 N N . LYS A 1 185 ? -10.898 -4.963 29.883 1.00 90.94 185 LYS A N 1
ATOM 1476 C CA . LYS A 1 185 ? -9.670 -5.341 29.183 1.00 90.94 185 LYS A CA 1
ATOM 1477 C C . LYS A 1 185 ? -9.505 -6.857 29.124 1.00 90.94 185 LYS A C 1
ATOM 1479 O O . LYS A 1 185 ? -9.257 -7.390 28.047 1.00 90.94 185 LYS A O 1
ATOM 1484 N N . LYS A 1 186 ? -9.701 -7.556 30.246 1.00 89.75 186 LYS A N 1
ATOM 1485 C CA . LYS A 1 186 ? -9.532 -9.015 30.334 1.00 89.75 186 LYS A CA 1
ATOM 1486 C C . LYS A 1 186 ? -10.625 -9.805 29.613 1.00 89.75 186 LYS A C 1
ATOM 1488 O O . LYS A 1 186 ? -10.304 -10.753 28.904 1.00 89.75 186 LYS A O 1
ATOM 1493 N N . ILE A 1 187 ? -11.895 -9.428 29.761 1.00 89.50 187 ILE A N 1
ATOM 1494 C CA . ILE A 1 187 ? -13.016 -10.167 29.151 1.00 89.50 187 ILE A CA 1
ATOM 1495 C C . ILE A 1 187 ? -13.055 -9.977 27.639 1.00 89.50 187 ILE A C 1
ATOM 1497 O O . ILE A 1 187 ? -13.243 -10.940 26.899 1.00 89.50 187 ILE A O 1
ATOM 1501 N N . TYR A 1 188 ? -12.901 -8.735 27.183 1.00 87.81 188 TYR A N 1
ATOM 1502 C CA . TYR A 1 188 ? -13.043 -8.382 25.771 1.00 87.81 188 TYR A CA 1
ATOM 1503 C C . TYR A 1 188 ? -11.710 -8.388 25.018 1.00 87.81 188 TYR A C 1
ATOM 1505 O O . TYR A 1 188 ? -11.691 -8.100 23.820 1.00 87.81 188 TYR A O 1
ATOM 1513 N N . LYS A 1 189 ? -10.618 -8.765 25.704 1.00 88.19 189 LYS A N 1
ATOM 1514 C CA . LYS A 1 189 ? -9.252 -8.850 25.165 1.00 88.19 189 LYS A CA 1
ATOM 1515 C C . LYS A 1 189 ? -8.857 -7.554 24.457 1.00 88.19 189 LYS A C 1
ATOM 1517 O O . LYS A 1 189 ? -8.403 -7.571 23.316 1.00 88.19 189 LYS A O 1
ATOM 1522 N N . VAL A 1 190 ? -9.102 -6.424 25.125 1.00 86.75 190 VAL A N 1
ATOM 1523 C CA . VAL A 1 190 ? -8.864 -5.079 24.569 1.00 86.75 190 VAL A CA 1
ATOM 1524 C C . VAL A 1 190 ? -7.387 -4.893 24.222 1.00 86.75 190 VAL A C 1
ATOM 1526 O O . VAL A 1 190 ? -7.070 -4.255 23.233 1.00 86.75 190 VAL A O 1
ATOM 1529 N N . ASP A 1 191 ? -6.489 -5.531 24.972 1.00 82.88 191 ASP A N 1
ATOM 1530 C CA . ASP A 1 191 ? -5.051 -5.571 24.699 1.00 82.88 191 ASP A CA 1
ATOM 1531 C C . ASP A 1 191 ? -4.660 -6.223 23.370 1.00 82.88 191 ASP A C 1
ATOM 1533 O O . ASP A 1 191 ? -3.564 -5.974 22.879 1.00 82.88 191 ASP A O 1
ATOM 1537 N N . LYS A 1 192 ? -5.532 -7.048 22.784 1.00 80.62 192 LYS A N 1
ATOM 1538 C CA . LYS A 1 192 ? -5.292 -7.698 21.488 1.00 80.62 192 LYS A CA 1
ATOM 1539 C C . LYS A 1 192 ? -5.854 -6.913 20.302 1.00 80.62 192 LYS A C 1
ATOM 1541 O O . LYS A 1 192 ? -5.697 -7.351 19.168 1.00 80.62 192 LYS A O 1
ATOM 1546 N N . ARG A 1 193 ? -6.536 -5.799 20.562 1.00 80.81 193 ARG A N 1
ATOM 1547 C CA . ARG A 1 193 ? -7.206 -4.970 19.558 1.00 80.81 193 ARG A CA 1
ATOM 1548 C C . ARG A 1 193 ? -6.375 -3.722 19.305 1.00 80.81 193 ARG A C 1
ATOM 1550 O O . ARG A 1 193 ? -6.434 -2.769 20.079 1.00 80.81 193 ARG A O 1
ATOM 1557 N N . ALA A 1 194 ? -5.581 -3.752 18.239 1.00 75.75 194 ALA A N 1
ATOM 1558 C CA . ALA A 1 194 ? -4.654 -2.677 17.884 1.00 75.75 194 ALA A CA 1
ATOM 1559 C C . ALA A 1 194 ? -5.362 -1.370 17.478 1.00 75.75 194 ALA A C 1
ATOM 1561 O O . ALA A 1 194 ? -4.733 -0.318 17.424 1.00 75.75 194 ALA A O 1
ATOM 1562 N N . GLU A 1 195 ? -6.659 -1.431 17.177 1.00 80.75 195 GLU A N 1
ATOM 1563 C CA . GLU A 1 195 ? -7.531 -0.277 16.964 1.00 80.75 195 GLU A CA 1
ATOM 1564 C C . GLU A 1 195 ? -7.887 0.460 18.269 1.00 80.75 195 GLU A C 1
ATOM 1566 O O . GLU A 1 195 ? -8.245 1.637 18.248 1.00 80.75 195 GLU A O 1
ATOM 1571 N N . TRP A 1 196 ? -7.801 -0.220 19.416 1.00 85.06 196 TRP A N 1
ATOM 1572 C CA . TRP A 1 196 ? -8.251 0.294 20.714 1.00 85.06 196 TRP A CA 1
ATOM 1573 C C . TRP A 1 196 ? -7.132 0.501 21.717 1.00 85.06 196 TRP A C 1
ATOM 1575 O O . TRP A 1 196 ? -7.273 1.334 22.614 1.00 85.06 196 TRP A O 1
ATOM 1585 N N . PHE A 1 197 ? -6.063 -0.282 21.613 1.00 86.38 197 PHE A N 1
ATOM 1586 C CA . PHE A 1 197 ? -5.033 -0.377 22.628 1.00 86.38 197 PHE A CA 1
ATOM 1587 C C . PHE A 1 197 ? -3.639 -0.320 22.020 1.00 86.38 197 PHE A C 1
ATOM 1589 O O . PHE A 1 197 ? -3.295 -1.094 21.127 1.00 86.38 197 PHE A O 1
ATOM 1596 N N . TYR A 1 198 ? -2.807 0.531 22.610 1.00 85.62 198 TYR A N 1
ATOM 1597 C CA . TYR A 1 198 ? -1.391 0.618 22.312 1.00 85.62 198 TYR A CA 1
ATOM 1598 C C . TYR A 1 198 ? -0.565 0.503 23.595 1.00 85.62 198 TYR A C 1
ATOM 1600 O O . TYR A 1 198 ? -0.857 1.127 24.617 1.00 85.62 198 TYR A O 1
ATOM 1608 N N . GLN A 1 199 ? 0.502 -0.290 23.527 1.00 84.50 199 GLN A N 1
ATOM 1609 C CA . GLN A 1 199 ? 1.505 -0.400 24.578 1.00 84.50 199 GLN A CA 1
ATOM 1610 C C . GLN A 1 199 ? 2.883 -0.202 23.954 1.00 84.50 199 GLN A C 1
ATOM 1612 O O . GLN A 1 199 ? 3.318 -1.008 23.133 1.00 84.50 199 GLN A O 1
ATOM 1617 N N . SER A 1 200 ? 3.580 0.856 24.370 1.00 77.56 200 SER A N 1
ATOM 1618 C CA . SER A 1 200 ? 4.963 1.080 23.948 1.00 77.56 200 SER A CA 1
ATOM 1619 C C . SER A 1 200 ? 5.872 -0.037 24.469 1.00 77.56 200 SER A C 1
ATOM 1621 O O . SER A 1 200 ? 5.722 -0.498 25.605 1.00 77.56 200 SER A O 1
ATOM 1623 N N . LYS A 1 201 ? 6.836 -0.440 23.632 1.00 75.25 201 LYS A N 1
ATOM 1624 C CA . LYS A 1 201 ? 7.906 -1.391 23.980 1.00 75.25 201 LYS A CA 1
ATOM 1625 C C . LYS A 1 201 ? 8.969 -0.762 24.897 1.00 75.25 201 LYS A C 1
ATOM 1627 O O . LYS A 1 201 ? 9.799 -1.480 25.445 1.00 75.25 201 LYS A O 1
ATOM 1632 N N . ILE A 1 202 ? 8.944 0.562 25.078 1.00 74.19 202 ILE A N 1
ATOM 1633 C CA . ILE A 1 202 ? 9.843 1.290 25.981 1.00 74.19 202 ILE A CA 1
ATOM 1634 C C . ILE A 1 202 ? 9.336 1.135 27.421 1.00 74.19 202 ILE A C 1
ATOM 1636 O O . ILE A 1 202 ? 8.179 1.442 27.727 1.00 74.19 202 ILE A O 1
ATOM 1640 N N . ALA A 1 203 ? 10.211 0.671 28.314 1.00 69.44 203 ALA A N 1
ATOM 1641 C CA . ALA A 1 203 ? 9.892 0.485 29.725 1.00 69.44 203 ALA A CA 1
ATOM 1642 C C . ALA A 1 203 ? 9.441 1.804 30.383 1.00 69.44 203 ALA A C 1
ATOM 1644 O O . ALA A 1 203 ? 10.026 2.859 30.156 1.00 69.44 203 ALA A O 1
ATOM 1645 N N . GLY A 1 204 ? 8.388 1.742 31.202 1.00 71.19 204 GLY A N 1
ATOM 1646 C CA . GLY A 1 204 ? 7.845 2.900 31.928 1.00 71.19 204 GLY A CA 1
ATOM 1647 C C . GLY A 1 204 ? 6.738 3.674 31.201 1.00 71.19 204 GLY A C 1
ATOM 1648 O O . GLY A 1 204 ? 6.036 4.465 31.833 1.00 71.19 204 GLY A O 1
ATOM 1649 N N . HIS A 1 205 ? 6.496 3.418 29.913 1.00 77.06 205 HIS A N 1
ATOM 1650 C CA . HIS A 1 205 ? 5.365 4.027 29.211 1.00 77.06 205 HIS A CA 1
ATOM 1651 C C . HIS A 1 205 ? 4.042 3.358 29.598 1.00 77.06 205 HIS A C 1
ATOM 1653 O O . HIS A 1 205 ? 3.874 2.137 29.527 1.00 77.06 205 HIS A O 1
ATOM 1659 N N . SER A 1 206 ? 3.084 4.187 30.013 1.00 82.12 206 SER A N 1
ATOM 1660 C CA . SER A 1 206 ? 1.742 3.729 30.367 1.00 82.12 206 SER A CA 1
ATOM 1661 C C . SER A 1 206 ? 0.969 3.254 29.131 1.00 82.12 206 SER A C 1
ATOM 1663 O O . SER A 1 206 ? 1.163 3.814 28.051 1.00 82.12 206 SER A O 1
ATOM 1665 N N . PRO A 1 207 ? 0.052 2.285 29.287 1.00 87.38 207 PRO A N 1
ATOM 1666 C CA . PRO A 1 207 ? -0.843 1.893 28.212 1.00 87.38 207 PRO A CA 1
ATOM 1667 C C . PRO A 1 207 ? -1.719 3.055 27.733 1.00 87.38 207 PRO A C 1
ATOM 1669 O O . PRO A 1 207 ? -2.211 3.852 28.542 1.00 87.38 207 PRO A O 1
ATOM 1672 N N . GLN A 1 208 ? -1.946 3.085 26.427 1.00 90.31 208 GLN A N 1
ATOM 1673 C CA . GLN A 1 208 ? -2.666 4.121 25.699 1.00 90.31 208 GLN A CA 1
ATOM 1674 C C . GLN A 1 208 ? -3.888 3.530 24.976 1.00 90.31 208 GLN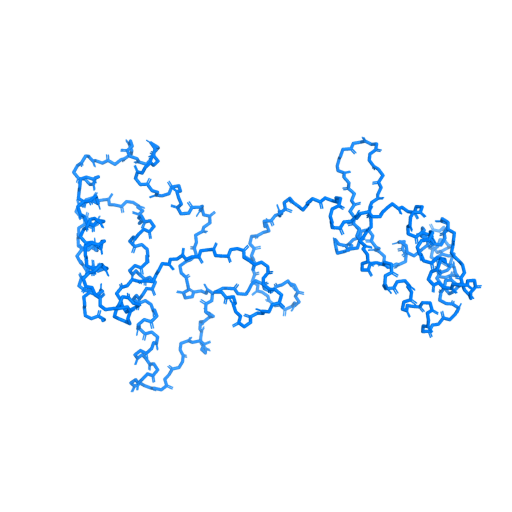 A C 1
ATOM 1676 O O . GLN A 1 208 ? -3.898 2.359 24.592 1.00 90.31 208 GLN A O 1
ATOM 1681 N N . TYR A 1 209 ? -4.928 4.345 24.811 1.00 90.44 209 TYR A N 1
ATOM 1682 C CA . TYR A 1 209 ? -6.232 3.959 24.282 1.00 90.44 209 TYR A CA 1
ATOM 1683 C C . TYR A 1 209 ? -6.729 4.960 23.234 1.00 90.44 209 TYR A C 1
ATOM 1685 O O . TYR A 1 209 ? -6.549 6.175 23.375 1.00 90.44 209 TYR A O 1
ATOM 1693 N N . SER A 1 210 ? -7.387 4.453 22.193 1.00 89.56 210 SER A N 1
ATOM 1694 C CA . SER A 1 210 ? -7.987 5.282 21.143 1.00 89.56 210 SER A CA 1
ATOM 1695 C C . SER A 1 210 ? -9.321 5.893 21.583 1.00 89.56 210 SER A C 1
ATOM 1697 O O . SER A 1 210 ? -9.948 5.446 22.548 1.00 89.56 210 SER A O 1
ATOM 1699 N N . ASP A 1 211 ? -9.774 6.928 20.875 1.00 87.06 211 ASP A N 1
ATOM 1700 C CA . ASP A 1 211 ? -11.106 7.506 21.101 1.00 87.06 211 ASP A CA 1
ATOM 1701 C C . ASP A 1 211 ? -12.230 6.520 20.731 1.00 87.06 211 ASP A C 1
ATOM 1703 O O . ASP A 1 211 ? -13.262 6.483 21.402 1.00 87.06 211 ASP A O 1
ATOM 1707 N N . GLU A 1 212 ? -11.998 5.644 19.748 1.00 87.31 212 GLU A N 1
ATOM 1708 C CA . GLU A 1 212 ? -12.944 4.600 19.327 1.00 87.31 212 GLU A CA 1
ATOM 1709 C C . GLU A 1 212 ? -13.274 3.630 20.469 1.00 87.31 212 GLU A C 1
ATOM 1711 O O . GLU A 1 212 ? -14.415 3.184 20.613 1.00 87.31 212 GLU A O 1
ATOM 1716 N N . TYR A 1 213 ? -12.295 3.333 21.330 1.00 91.50 213 TYR A N 1
ATOM 1717 C CA . TYR A 1 213 ? -12.524 2.523 22.525 1.00 91.50 213 TYR A CA 1
ATOM 1718 C C . TYR A 1 213 ? -13.484 3.209 23.508 1.00 91.50 213 TYR A C 1
ATOM 1720 O O . TYR A 1 213 ? -14.370 2.560 24.071 1.00 91.50 213 TYR A O 1
ATOM 1728 N N . ILE A 1 214 ? -13.347 4.526 23.696 1.00 91.31 214 ILE A N 1
ATOM 1729 C CA . ILE A 1 214 ? -14.237 5.315 24.560 1.00 91.31 214 ILE A CA 1
ATOM 1730 C C . ILE A 1 214 ? -15.647 5.347 23.962 1.00 91.31 214 ILE A C 1
ATOM 1732 O O . ILE A 1 214 ? -16.621 5.126 24.684 1.00 91.31 214 ILE A O 1
ATOM 1736 N N . ASP A 1 215 ? -15.764 5.565 22.652 1.00 90.06 215 ASP A N 1
ATOM 1737 C CA . ASP A 1 215 ? -17.047 5.551 21.942 1.00 90.06 215 ASP A CA 1
ATOM 1738 C C . ASP A 1 215 ? -17.746 4.200 22.087 1.00 90.06 215 ASP A C 1
ATOM 1740 O O . ASP A 1 215 ? -18.933 4.138 22.417 1.00 90.06 215 ASP A O 1
ATOM 1744 N N . TRP A 1 216 ? -17.003 3.106 21.917 1.00 93.44 216 TRP A N 1
ATOM 1745 C CA . TRP A 1 216 ? -17.527 1.762 22.114 1.00 93.44 216 TRP A CA 1
ATOM 1746 C C . TRP A 1 216 ? -18.013 1.543 23.551 1.00 93.44 216 TRP A C 1
ATOM 1748 O O . TRP A 1 216 ? -19.118 1.032 23.743 1.00 93.44 216 TRP A O 1
ATOM 1758 N N . LEU A 1 217 ? -17.244 1.964 24.564 1.00 91.50 217 LEU A N 1
ATOM 1759 C CA . LEU A 1 217 ? -17.659 1.866 25.968 1.00 91.50 217 LEU A CA 1
ATOM 1760 C C . LEU A 1 217 ? -18.979 2.601 26.218 1.00 91.50 217 LEU A C 1
ATOM 1762 O O . LEU A 1 217 ? -19.882 2.037 26.841 1.00 91.50 217 LEU A O 1
ATOM 1766 N N . VAL A 1 218 ? -19.104 3.835 25.718 1.00 89.94 218 VAL A N 1
ATOM 1767 C CA . VAL A 1 218 ? -20.332 4.636 25.837 1.00 89.94 218 VAL A CA 1
ATOM 1768 C C . VAL A 1 218 ? -21.494 3.923 25.153 1.00 89.94 218 VAL A C 1
ATOM 1770 O O . VAL A 1 218 ? -22.535 3.727 25.773 1.00 89.94 218 VAL A O 1
ATOM 1773 N N . GLN A 1 219 ? -21.306 3.429 23.926 1.00 91.12 219 GLN A N 1
ATOM 1774 C CA . GLN A 1 219 ? -22.344 2.686 23.209 1.00 91.12 219 GLN A CA 1
ATOM 1775 C C . GLN A 1 219 ? -22.803 1.429 23.962 1.00 91.12 219 GLN A C 1
ATOM 1777 O O . GLN A 1 219 ? -24.002 1.148 24.006 1.00 91.12 219 GLN A O 1
ATOM 1782 N N . GLN A 1 220 ? -21.885 0.663 24.561 1.00 89.19 220 GLN A N 1
ATOM 1783 C CA . GLN A 1 220 ? -22.253 -0.516 25.354 1.00 89.19 220 GLN A CA 1
ATOM 1784 C C . GLN A 1 220 ? -23.017 -0.137 26.624 1.00 89.19 220 GLN A C 1
ATOM 1786 O O . GLN A 1 220 ? -23.999 -0.797 26.968 1.00 89.19 220 GLN A O 1
ATOM 1791 N N . ALA A 1 221 ? -22.602 0.938 27.295 1.00 88.12 221 ALA A N 1
ATOM 1792 C CA . ALA A 1 221 ? -23.270 1.441 28.487 1.00 88.12 221 ALA A CA 1
ATOM 1793 C C . ALA A 1 221 ? -24.683 1.957 28.176 1.00 88.12 221 ALA A C 1
ATOM 1795 O O . ALA A 1 221 ? -25.615 1.627 28.902 1.00 88.12 221 ALA A O 1
ATOM 1796 N N . SER A 1 222 ? -24.861 2.693 27.073 1.00 85.81 222 SER A N 1
ATOM 1797 C CA . SER A 1 222 ? -26.170 3.191 26.632 1.00 85.81 222 SER A CA 1
ATOM 1798 C C . SER A 1 222 ? -27.113 2.070 26.191 1.00 85.81 222 SER A C 1
ATOM 1800 O O . SER A 1 222 ? -28.313 2.154 26.432 1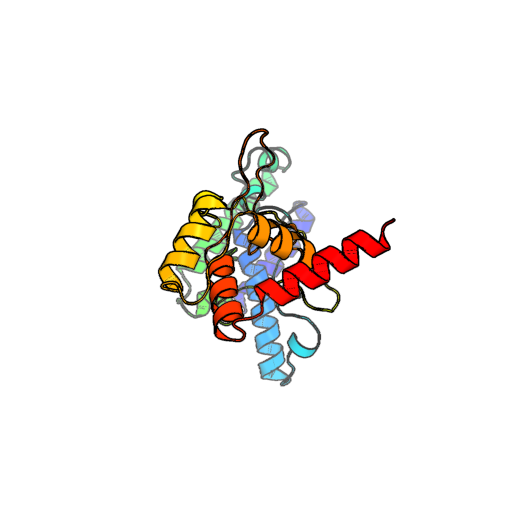.00 85.81 222 SER A O 1
ATOM 1802 N N . LYS A 1 223 ? -26.590 1.006 25.565 1.00 88.44 223 LYS A N 1
ATOM 1803 C CA . LYS A 1 223 ? -27.387 -0.176 25.192 1.00 88.44 223 LYS A CA 1
ATOM 1804 C C . LYS A 1 223 ? -27.803 -1.002 26.407 1.00 88.44 223 LYS A C 1
ATOM 1806 O O . LYS A 1 223 ? -28.847 -1.649 26.379 1.00 88.44 223 LYS A O 1
ATOM 1811 N N . ASN A 1 224 ? -26.974 -1.044 27.450 1.00 86.19 224 ASN A N 1
ATOM 1812 C CA . ASN A 1 224 ? -27.236 -1.846 28.636 1.00 86.19 224 ASN A CA 1
ATOM 1813 C C . ASN A 1 224 ? -26.595 -1.238 29.892 1.00 86.19 224 ASN A C 1
ATOM 1815 O O . ASN A 1 224 ? -25.414 -1.451 30.167 1.00 86.19 224 ASN A O 1
ATOM 1819 N N . ASN A 1 225 ? -27.413 -0.615 30.743 1.00 81.06 225 ASN A N 1
ATOM 1820 C CA . ASN A 1 225 ? -26.958 -0.016 32.005 1.00 81.06 225 ASN A CA 1
ATOM 1821 C C . ASN A 1 225 ? -26.317 -1.029 32.980 1.00 81.06 225 ASN A C 1
ATOM 1823 O O . ASN A 1 225 ? -25.596 -0.638 33.894 1.00 81.06 225 ASN A O 1
ATOM 1827 N N . LYS A 1 226 ? -26.544 -2.343 32.807 1.00 86.38 226 LYS A N 1
ATOM 1828 C CA . LYS A 1 226 ? -25.921 -3.415 33.610 1.00 86.38 226 LYS A CA 1
ATOM 1829 C C . LYS A 1 226 ? -24.685 -4.032 32.944 1.00 86.38 226 LYS A C 1
ATOM 1831 O O . LYS A 1 226 ? -24.172 -5.036 33.444 1.00 86.38 226 LYS A O 1
ATOM 1836 N N . PHE A 1 227 ? -24.194 -3.467 31.840 1.00 89.19 227 PHE A N 1
ATOM 1837 C CA . PHE A 1 227 ? -23.057 -3.987 31.075 1.00 89.19 227 PHE A CA 1
ATOM 1838 C C . PHE A 1 227 ? -21.820 -4.248 31.948 1.00 89.19 227 PHE A C 1
ATOM 1840 O O . PHE A 1 227 ? -21.321 -5.376 31.984 1.00 89.19 227 PHE A O 1
ATOM 1847 N N . PHE A 1 228 ? -21.379 -3.251 32.721 1.00 88.56 228 PHE A N 1
ATOM 1848 C CA . PHE A 1 228 ? -20.202 -3.380 33.587 1.00 88.56 228 PHE A CA 1
ATOM 1849 C C . PHE A 1 228 ? -20.423 -4.374 34.732 1.00 88.56 228 PHE A C 1
ATOM 1851 O O . PHE A 1 228 ? -19.542 -5.176 35.030 1.00 88.56 228 PHE A O 1
ATOM 1858 N N . ASN A 1 229 ? -21.626 -4.426 35.311 1.00 88.31 229 ASN A N 1
ATOM 1859 C CA . ASN A 1 229 ? -21.962 -5.413 36.343 1.00 88.31 229 ASN A CA 1
ATOM 1860 C C . ASN A 1 229 ? -21.896 -6.848 35.801 1.00 88.31 229 ASN A C 1
ATOM 1862 O O . ASN A 1 229 ? -21.339 -7.740 36.445 1.00 88.31 229 ASN A O 1
ATOM 1866 N N . LYS A 1 230 ? -22.409 -7.070 34.584 1.00 89.75 230 LYS A N 1
ATOM 1867 C CA . LYS A 1 230 ? -22.328 -8.366 33.897 1.00 89.75 230 LYS A CA 1
ATOM 1868 C C . LYS A 1 230 ? -20.880 -8.740 33.587 1.00 89.75 230 LYS A C 1
ATOM 1870 O O . LYS A 1 230 ? -20.507 -9.898 33.761 1.00 89.75 230 LYS A O 1
ATOM 1875 N N . ALA A 1 231 ? -20.071 -7.771 33.160 1.00 89.38 231 ALA A N 1
ATOM 1876 C CA . ALA A 1 231 ? -18.644 -7.963 32.943 1.00 89.38 231 ALA A CA 1
ATOM 1877 C C . ALA A 1 231 ? -17.947 -8.384 34.250 1.00 89.38 231 ALA A C 1
ATOM 1879 O O . ALA A 1 231 ? -17.350 -9.454 34.303 1.00 89.38 231 ALA A O 1
ATOM 1880 N N . ARG A 1 232 ? -18.121 -7.641 35.349 1.00 91.38 232 ARG A N 1
ATOM 1881 C CA . ARG A 1 232 ? -17.538 -7.992 36.659 1.00 91.38 232 ARG A CA 1
ATOM 1882 C C . ARG A 1 232 ? -17.890 -9.414 37.099 1.00 91.38 232 ARG A C 1
ATOM 1884 O O . ARG A 1 232 ?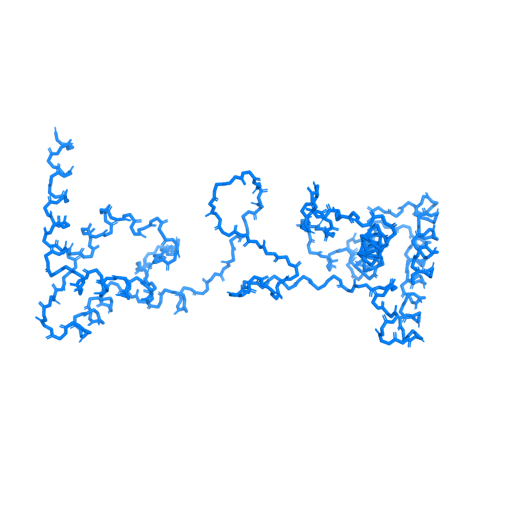 -17.012 -10.131 37.571 1.00 91.38 232 ARG A O 1
ATOM 1891 N N . ARG A 1 233 ? -19.148 -9.840 36.918 1.00 90.06 233 ARG A N 1
ATOM 1892 C CA . ARG A 1 233 ? -19.579 -11.204 37.266 1.00 90.06 233 ARG A CA 1
ATOM 1893 C C . ARG A 1 233 ? -18.853 -12.263 36.436 1.00 90.06 233 ARG A C 1
ATOM 1895 O O . ARG A 1 233 ? -18.260 -13.167 37.013 1.00 90.06 233 ARG A O 1
ATOM 1902 N N . LYS A 1 234 ? -18.808 -12.090 35.111 1.00 90.00 234 LYS A N 1
ATOM 1903 C CA . LYS A 1 234 ? -18.067 -12.985 34.208 1.00 90.00 234 LYS A CA 1
ATOM 1904 C C . LYS A 1 234 ? -16.581 -13.079 34.560 1.00 90.00 234 LYS A C 1
ATOM 1906 O O . LYS A 1 234 ? -16.002 -14.155 34.479 1.00 90.00 234 LYS A O 1
ATOM 1911 N N . TYR A 1 235 ? -15.959 -11.966 34.949 1.00 90.19 235 TYR A N 1
ATOM 1912 C CA . TYR A 1 235 ? -14.552 -11.969 35.354 1.00 90.19 235 TYR A CA 1
ATOM 1913 C C . TYR A 1 235 ? -14.320 -12.774 36.634 1.00 90.19 235 TYR A C 1
ATOM 1915 O O . TYR A 1 235 ? -13.374 -13.551 36.696 1.00 90.19 235 TYR A O 1
ATOM 1923 N N . LYS A 1 236 ? -15.202 -12.633 37.632 1.00 89.19 236 LYS A N 1
ATOM 1924 C CA . LYS A 1 236 ? -15.139 -13.436 38.861 1.00 89.19 236 LYS A CA 1
ATOM 1925 C C . LYS A 1 236 ? -15.308 -14.930 38.576 1.00 89.19 236 LYS A C 1
ATOM 1927 O O . LYS A 1 236 ? -14.501 -15.713 39.058 1.00 89.19 236 LYS A O 1
ATOM 1932 N N . GLU A 1 237 ? -16.297 -15.299 37.759 1.00 87.38 237 GLU A N 1
ATOM 1933 C CA . GLU A 1 237 ? -16.545 -16.690 37.340 1.00 87.38 237 GLU A CA 1
ATOM 1934 C C . GLU A 1 237 ? -15.310 -17.297 36.643 1.00 87.38 237 GLU A C 1
ATOM 1936 O O . GLU A 1 237 ? -14.877 -18.401 36.976 1.00 87.38 237 GLU A O 1
ATOM 1941 N N . ALA A 1 238 ? -14.681 -16.541 35.735 1.00 82.81 238 ALA A N 1
ATOM 1942 C CA . ALA A 1 238 ? -13.466 -16.965 35.042 1.00 82.81 238 ALA A CA 1
ATOM 1943 C C . ALA A 1 238 ? -12.254 -17.135 35.979 1.00 82.81 238 ALA A C 1
ATOM 1945 O O . ALA A 1 238 ? -11.423 -18.004 35.734 1.00 82.81 238 ALA A O 1
ATOM 1946 N N . GLN A 1 239 ? -12.149 -16.341 37.052 1.00 77.94 239 GLN A N 1
ATOM 1947 C CA . GLN A 1 239 ? -11.092 -16.509 38.056 1.00 77.94 239 GLN A CA 1
ATOM 1948 C C . GLN A 1 239 ? -11.338 -17.700 38.989 1.00 77.94 239 GLN A C 1
ATOM 1950 O O . GLN A 1 239 ? -10.381 -18.343 39.410 1.00 77.94 239 GLN A O 1
ATOM 1955 N N . SER A 1 240 ? -12.597 -18.014 39.308 1.00 73.62 240 SER A N 1
ATOM 1956 C CA . SER A 1 240 ? -12.937 -19.178 40.137 1.00 73.62 240 SER A CA 1
ATOM 1957 C C . SER A 1 240 ? -12.738 -20.520 39.430 1.00 73.62 240 SER A C 1
ATOM 1959 O O . SER A 1 240 ? -12.473 -21.498 40.109 1.00 73.62 240 SER A O 1
ATOM 1961 N N . GLY A 1 241 ? -12.830 -20.571 38.096 1.00 59.06 241 GLY A N 1
ATOM 1962 C CA . GLY A 1 241 ? -12.595 -21.793 37.309 1.00 59.06 241 GLY A CA 1
ATOM 1963 C C . GLY A 1 241 ? -11.129 -22.066 36.946 1.00 59.06 241 GLY A C 1
ATOM 1964 O O . GLY A 1 241 ? -10.858 -23.016 36.221 1.00 59.06 241 GLY A O 1
ATOM 1965 N N . GLN A 1 242 ? -10.195 -21.214 37.386 1.00 55.22 242 GLN A N 1
ATOM 1966 C CA . GLN A 1 242 ? -8.743 -21.393 37.216 1.00 55.22 242 GLN A CA 1
ATOM 1967 C C . GLN A 1 242 ? -8.032 -21.834 38.509 1.00 55.22 242 GLN A C 1
ATOM 1969 O O . GLN A 1 242 ? -6.808 -21.956 38.512 1.00 55.22 242 GLN A O 1
ATOM 1974 N N . LYS A 1 243 ? -8.783 -22.034 39.597 1.00 43.09 243 LYS A N 1
ATOM 1975 C CA . LYS A 1 243 ? -8.323 -22.710 40.814 1.00 43.09 243 LYS A CA 1
ATOM 1976 C C . LYS A 1 243 ? -8.761 -24.164 40.780 1.00 43.09 243 LYS A C 1
ATOM 1978 O O . LYS A 1 243 ? -7.982 -24.985 41.301 1.00 43.09 243 LYS A O 1
#

Foldseek 3Di:
DVQLVVLVVVCVVVCVVQVPPDDQQQNLQSVLLVLVVVQVVCCVPVVDHPCVPDPLVRSRDDDPDDSVCVDCVNPVNVVVGDPVSSVVVVVSSVVSVVVLVPDDPVVNSNRGDRPPPPVDPPPDPVPDSDDDDDDDDDDDDDDDDPDPDPCCVQFVDAPVRLQVVLCVVCVPLAHDDSVLVVLCCVPVVQVVPPSFWDDDPDPPDGITGGVVNSVVVNVQCVVPVCSSVVSVVVSVVVVVVVD